Protein AF-0000000076604099 (afdb_homodimer)

Organism: NCBI:txid33932

Radius of gyration: 20.56 Å; Cα contacts (8 Å, |Δi|>4): 362; chains: 2; bounding box: 49×52×44 Å

Nearest PDB structures (foldseek):
  2rld-assembly1_D  TM=3.342E-01  e=5.226E+00  Bacteroides thetaiotaomicron VPI-5482
  2rld-assembly1_E  TM=2.958E-01  e=5.815E+00  Bacteroides thetaiotaomicron VPI-5482
  2rld-assembly1_B  TM=3.269E-01  e=7.199E+00  Bacteroides thetaiotaomicron VPI-5482
  2rld-assembly1_D  TM=3.341E-01  e=3.233E+00  Bacteroides thetaiotaomicron VPI-5482
  2rld-assembly1_E  TM=2.959E-01  e=3.597E+00  Bacteroides thetaiotaomicron VPI-5482

Foldseek 3Di:
DAPQVVVLVVLVVVLVVVCVVPDDPVCVVLLVLQLVLLLVLLVVVQVVCVVVVNWAFPDAPPVVPDRGHCSCSNGVLSSLLSVLLVPQDPPDDPVSNVVSLQVSLVVVLVVVVVCCVPHRRIPDDPVNSVVSSVSSSVSSVVSNVRSVVVVPPPPPPPPPPVD/DAPQVVVLVVLVVVLVVVCVVPDDPVCVVLLVLQLVLLLVLLVVVQVVCVVVVNKAFPDAPPVVPDRGHCSCSNGVLSSLLSVLLVPQDPPDDPVVNVVSLQVSLVVVLVVVVVCCVPHSRIPDDPVNSVVSSVSSSVSSVVSNVRSVVVVPPPPPPPPPPVD

Sequence (326 aa):
MNFDYLVLIMLWIILPIILWKVIPRHRLREALAALLFFQMLTWVFSIGLTYAGLLEAPVRFFKEATKINFTMEYLVFPTAAVLFQLSFPHKARYFRRLVHYLLWVGIILSFMALIGTFTNIMDIKWDNLVRSFFNFLIELWICRRYVLWVMNQPPKGYDTYEYMNFDYLVLIMLWIILPIILWKVIPRHRLREALAALLFFQMLTWVFSIGLTYAGLLEAPVRFFKEATKINFTMEYLVFPTAAVLFQLSFPHKARYFRRLVHYLLWVGIILSFMALIGTFTNIMDIKWDNLVRSFFNFLIELWICRRYVLWVMNQPPKGYDTYEY

InterPro domains:
  IPR048147 CBO0543-like [NF041644] (26-137)

pLDDT: mean 91.72, std 14.19, range [26.47, 98.56]

Secondary structure (DSSP, 8-state):
--HHHHHHHHHHHHHHHHHHHHS-GGGHHHHHHHHHHHHHHHHHHHHHHHHTTS-B-SS-SSTTTBSS-HHIIIIIHHHHHHHHHHT--TTS-HHHHHHHHHHHHHHHHHHHHHHHHH-SS-B--HHHHHHHHHHHHHHHHHHHHHHHHHHT-----------/--HHHHHHHHHHHHHHHHHHHHS-GGGHHHHHHHHHHHHHHHHHHHHHHHHTTS-B-SS-SSTTTBSS-HHIIIIIHHHHHHHHHHT--TTS-HHHHHHHHHHHHHHHHHHHHHHHHH-SS-B--HHHHHHHHHHHHHHHHHHHHHHHHHHT-----------

Structure (mmCIF, N/CA/C/O backbone):
data_AF-0000000076604099-model_v1
#
loop_
_entity.id
_entity.type
_entity.pdbx_description
1 polymer 'Uncharacterized protein'
#
loop_
_atom_site.group_PDB
_atom_site.id
_atom_site.type_symbol
_atom_site.label_atom_id
_atom_site.label_alt_id
_atom_site.label_comp_id
_atom_site.label_asym_id
_atom_site.label_entity_id
_atom_site.label_seq_id
_atom_site.pdbx_PDB_ins_code
_atom_site.Cartn_x
_atom_site.Cartn_y
_atom_site.Cartn_z
_atom_site.occupancy
_atom_site.B_iso_or_equiv
_atom_site.auth_seq_id
_atom_site.auth_comp_id
_atom_site.auth_asym_id
_atom_site.auth_atom_id
_atom_site.pdbx_PDB_model_num
ATOM 1 N N . MET A 1 1 ? -15.062 -10.484 -24.469 1 57.62 1 MET A N 1
ATOM 2 C CA . MET A 1 1 ? -14.398 -10.297 -23.188 1 57.62 1 MET A CA 1
ATOM 3 C C . MET A 1 1 ? -15.211 -10.914 -22.047 1 57.62 1 MET A C 1
ATOM 5 O O . MET A 1 1 ? -16.438 -10.906 -22.094 1 57.62 1 MET A O 1
ATOM 9 N N . ASN A 1 2 ? -14.586 -11.984 -21.172 1 87.62 2 ASN A N 1
ATOM 10 C CA . ASN A 1 2 ? -15.219 -12.68 -20.062 1 87.62 2 ASN A CA 1
ATOM 11 C C . ASN A 1 2 ? -15.852 -11.703 -19.078 1 87.62 2 ASN A C 1
ATOM 13 O O . ASN A 1 2 ? -15.352 -10.594 -18.891 1 87.62 2 ASN A O 1
ATOM 17 N N . PHE A 1 3 ? -17.203 -11.711 -18.938 1 96.62 3 PHE A N 1
ATOM 18 C CA . PHE A 1 3 ? -18 -10.914 -18 1 96.62 3 PHE A CA 1
ATOM 19 C C . PHE A 1 3 ? -17.172 -10.516 -16.781 1 96.62 3 PHE A C 1
ATOM 21 O O . PHE A 1 3 ? -17.281 -9.391 -16.297 1 96.62 3 PHE A O 1
ATOM 28 N N . ASP A 1 4 ? -16.328 -11.273 -16.391 1 97.62 4 ASP A N 1
ATOM 29 C CA . ASP A 1 4 ? -15.5 -11.016 -15.227 1 97.62 4 ASP A CA 1
ATOM 30 C C . ASP A 1 4 ? -14.539 -9.852 -15.484 1 97.62 4 ASP A C 1
ATOM 32 O O . ASP A 1 4 ? -14.398 -8.961 -14.648 1 97.62 4 ASP A O 1
ATOM 36 N N . TYR A 1 5 ? -13.961 -9.789 -16.609 1 97.38 5 TYR A N 1
ATOM 37 C CA . TYR A 1 5 ? -13.016 -8.734 -16.938 1 97.38 5 TYR A CA 1
ATOM 38 C C . TYR A 1 5 ? -13.742 -7.418 -17.203 1 97.38 5 TYR A C 1
ATOM 40 O O . TYR A 1 5 ? -13.211 -6.34 -16.906 1 97.38 5 TYR A O 1
ATOM 48 N N . LEU A 1 6 ? -14.883 -7.586 -17.766 1 97.69 6 LEU A N 1
ATOM 49 C CA . LEU A 1 6 ? -15.688 -6.383 -17.938 1 97.69 6 LEU A CA 1
ATOM 50 C C . LEU A 1 6 ? -16 -5.738 -16.594 1 97.69 6 LEU A C 1
ATOM 52 O O . LEU A 1 6 ? -15.898 -4.52 -16.438 1 97.69 6 LEU A O 1
ATOM 56 N N . VAL A 1 7 ? -16.359 -6.539 -15.602 1 98 7 VAL A N 1
ATOM 57 C CA . VAL A 1 7 ? -16.641 -6.043 -14.258 1 98 7 VAL A CA 1
ATOM 58 C C . VAL A 1 7 ? -15.398 -5.379 -13.672 1 98 7 VAL A C 1
ATOM 60 O O . VAL A 1 7 ? -15.477 -4.285 -13.117 1 98 7 VAL A O 1
ATOM 63 N N . LEU A 1 8 ? -14.281 -5.977 -13.859 1 98.31 8 LEU A N 1
ATOM 64 C CA . LEU A 1 8 ? -13.031 -5.422 -13.352 1 98.31 8 LEU A CA 1
ATOM 65 C C . LEU A 1 8 ? -12.734 -4.074 -14 1 98.31 8 LEU A C 1
ATOM 67 O O . LEU A 1 8 ? -12.383 -3.113 -13.312 1 98.31 8 LEU A O 1
ATOM 71 N N . ILE A 1 9 ? -12.891 -4.004 -15.297 1 98.19 9 ILE A N 1
ATOM 72 C CA . ILE A 1 9 ? -12.641 -2.766 -16.031 1 98.19 9 ILE A CA 1
ATOM 73 C C . ILE A 1 9 ? -13.617 -1.687 -15.57 1 98.19 9 ILE A C 1
ATOM 75 O O . ILE A 1 9 ? -13.227 -0.537 -15.352 1 98.19 9 ILE A O 1
ATOM 79 N N . MET A 1 10 ? -14.836 -2.018 -15.359 1 98.19 10 MET A N 1
ATOM 80 C CA . MET A 1 10 ? -15.844 -1.059 -14.914 1 98.19 10 MET A CA 1
ATOM 81 C C . MET A 1 10 ? -15.5 -0.525 -13.523 1 98.19 10 MET A C 1
ATOM 83 O O . MET A 1 10 ? -15.703 0.657 -13.242 1 98.19 10 MET A O 1
ATOM 87 N N . LEU A 1 11 ? -15.039 -1.406 -12.633 1 98.5 11 LEU A N 1
ATOM 88 C CA . LEU A 1 11 ? -14.648 -0.96 -11.297 1 98.5 11 LEU A CA 1
ATOM 89 C C . LEU A 1 11 ? -13.531 0.075 -11.383 1 98.5 11 LEU A C 1
ATOM 91 O O . LEU A 1 11 ? -13.531 1.058 -10.633 1 98.5 11 LEU A O 1
ATOM 95 N N . TRP A 1 12 ? -12.617 -0.054 -12.359 1 98.31 12 TRP A N 1
ATOM 96 C CA . TRP A 1 12 ? -11.484 0.852 -12.516 1 98.31 12 TRP A CA 1
ATOM 97 C C . TRP A 1 12 ? -11.922 2.166 -13.156 1 98.31 12 TRP A C 1
ATOM 99 O O . TRP A 1 12 ? -11.188 3.16 -13.109 1 98.31 12 TRP A O 1
ATOM 109 N N . ILE A 1 13 ? -13.055 2.207 -13.688 1 98.25 13 ILE A N 1
ATOM 110 C CA . ILE A 1 13 ? -13.594 3.436 -14.273 1 98.25 13 ILE A CA 1
ATOM 111 C C . ILE A 1 13 ? -14.523 4.117 -13.266 1 98.25 13 ILE A C 1
ATOM 113 O O . ILE A 1 13 ? -14.344 5.293 -12.953 1 98.25 13 ILE A O 1
ATOM 117 N N . ILE A 1 14 ? -15.422 3.424 -12.648 1 98.38 14 ILE A N 1
ATOM 118 C CA . ILE A 1 14 ? -16.516 3.963 -11.844 1 98.38 14 ILE A CA 1
ATOM 119 C C . ILE A 1 14 ? -15.961 4.453 -10.508 1 98.38 14 ILE A C 1
ATOM 121 O O . ILE A 1 14 ? -16.312 5.547 -10.047 1 98.38 14 ILE A O 1
ATOM 125 N N . LEU A 1 15 ? -15.125 3.646 -9.859 1 98.5 15 LEU A N 1
ATOM 126 C CA . LEU A 1 15 ? -14.727 3.959 -8.492 1 98.5 15 LEU A CA 1
ATOM 127 C C . LEU A 1 15 ? -13.875 5.227 -8.445 1 98.5 15 LEU A C 1
ATOM 129 O O . LEU A 1 15 ? -14.086 6.086 -7.586 1 98.5 15 LEU A O 1
ATOM 133 N N . PRO A 1 16 ? -12.953 5.395 -9.398 1 98.06 16 PRO A N 1
ATOM 134 C CA . PRO A 1 16 ? -12.242 6.68 -9.406 1 98.06 16 PRO A CA 1
ATOM 135 C C . PRO A 1 16 ? -13.172 7.863 -9.648 1 98.06 16 PRO A C 1
ATOM 137 O O . PRO A 1 16 ? -12.977 8.938 -9.07 1 98.06 16 PRO A O 1
ATOM 140 N N . ILE A 1 17 ? -14.141 7.715 -10.453 1 98 17 ILE A N 1
ATOM 141 C CA . ILE A 1 17 ? -15.109 8.773 -10.719 1 98 17 ILE A CA 1
ATOM 142 C C . ILE A 1 17 ? -15.898 9.078 -9.445 1 98 17 ILE A C 1
ATOM 144 O O . ILE A 1 17 ? -16.094 10.242 -9.102 1 98 17 ILE A O 1
ATOM 148 N N . ILE A 1 18 ? -16.281 8.055 -8.75 1 97.88 18 ILE A N 1
ATOM 149 C CA . ILE A 1 18 ? -17 8.234 -7.492 1 97.88 18 ILE A CA 1
ATOM 150 C C . ILE A 1 18 ? -16.125 8.992 -6.5 1 97.88 18 ILE A C 1
ATOM 152 O O . ILE A 1 18 ? -16.578 9.953 -5.871 1 97.88 18 ILE A O 1
ATOM 156 N N . LEU A 1 19 ? -14.922 8.602 -6.328 1 97.94 19 LEU A N 1
ATOM 157 C CA . LEU A 1 19 ? -14.008 9.266 -5.398 1 97.94 19 LEU A CA 1
ATOM 158 C C . LEU A 1 19 ? -13.828 10.727 -5.77 1 97.94 19 LEU A C 1
ATOM 160 O O . LEU A 1 19 ? -13.852 11.602 -4.898 1 97.94 19 LEU A O 1
ATOM 164 N N . TRP A 1 20 ? -13.719 10.93 -7.047 1 96.88 20 TRP A N 1
ATOM 165 C CA . TRP A 1 20 ? -13.531 12.297 -7.531 1 96.88 20 TRP A CA 1
ATOM 166 C C . TRP A 1 20 ? -14.742 13.156 -7.199 1 96.88 20 TRP A C 1
ATOM 168 O O . TRP A 1 20 ? -14.602 14.32 -6.812 1 96.88 20 TRP A O 1
ATOM 178 N N . LYS A 1 21 ? -15.852 12.688 -7.23 1 97.38 21 LYS A N 1
ATOM 179 C CA . LYS A 1 21 ? -17.094 13.43 -7.008 1 97.38 21 LYS A CA 1
ATOM 180 C C . LYS A 1 21 ? -17.375 13.594 -5.516 1 97.38 21 LYS A C 1
ATOM 182 O O . LYS A 1 21 ? -17.891 14.633 -5.09 1 97.38 21 LYS A O 1
ATOM 187 N N . VAL A 1 22 ? -17.031 12.633 -4.77 1 97.12 22 VAL A N 1
ATOM 188 C CA . VAL A 1 22 ? -17.469 12.586 -3.379 1 97.12 22 VAL A CA 1
ATOM 189 C C . VAL A 1 22 ? -16.438 13.289 -2.492 1 97.12 22 VAL A C 1
ATOM 191 O O . VAL A 1 22 ? -16.797 13.859 -1.456 1 97.12 22 VAL A O 1
ATOM 194 N N . ILE A 1 23 ? -15.195 13.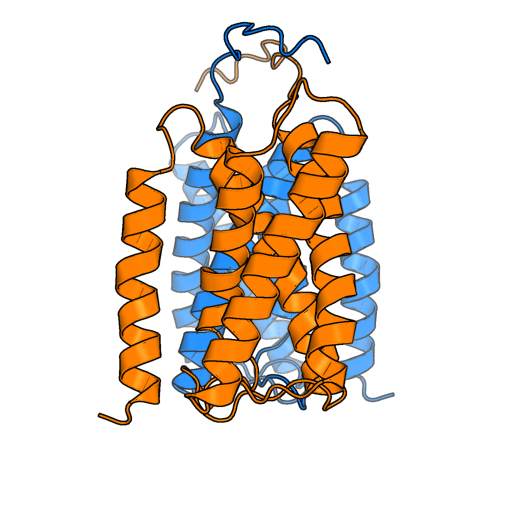25 -2.803 1 97.12 23 ILE A N 1
ATOM 195 C CA . ILE A 1 23 ? -14.148 13.812 -1.958 1 97.12 23 ILE A CA 1
ATOM 196 C C . ILE A 1 23 ? -14.109 15.328 -2.125 1 97.12 23 ILE A C 1
ATOM 198 O O . ILE A 1 23 ? -13.727 15.836 -3.182 1 97.12 23 ILE A O 1
ATOM 202 N N . PRO A 1 24 ? -14.477 16.031 -1.112 1 95.38 24 PRO A N 1
ATOM 203 C CA . PRO A 1 24 ? -14.266 17.469 -1.185 1 95.38 24 PRO A CA 1
ATOM 204 C C . PRO A 1 24 ? -12.781 17.844 -1.221 1 95.38 24 PRO A C 1
ATOM 206 O O . PRO A 1 24 ? -11.961 17.188 -0.574 1 95.38 24 PRO A O 1
ATOM 209 N N . ARG A 1 25 ? -12.469 18.906 -1.853 1 92.31 25 ARG A N 1
ATOM 210 C CA . ARG A 1 25 ? -11.078 19.297 -2.041 1 92.31 25 ARG A CA 1
ATOM 211 C C . ARG A 1 25 ? -10.391 19.547 -0.702 1 92.31 25 ARG A C 1
ATOM 213 O O . ARG A 1 25 ? -9.219 19.219 -0.528 1 92.31 25 ARG A O 1
ATOM 220 N N . HIS A 1 26 ? -11.109 20.094 0.239 1 91.5 26 HIS A N 1
ATOM 221 C CA . HIS A 1 26 ? -10.523 20.469 1.521 1 91.5 26 HIS A CA 1
ATOM 222 C C . HIS A 1 26 ? -10.281 19.234 2.395 1 91.5 26 HIS A C 1
ATOM 224 O O . HIS A 1 26 ? -9.594 19.328 3.414 1 91.5 26 HIS A O 1
ATOM 230 N N . ARG A 1 27 ? -10.836 18 1.97 1 94.19 27 ARG A N 1
ATOM 231 C CA . ARG A 1 27 ? -10.664 16.781 2.754 1 94.19 27 ARG A CA 1
ATOM 232 C C . ARG A 1 27 ? -9.844 15.75 1.988 1 94.19 27 ARG A C 1
ATOM 234 O O . ARG A 1 27 ? -9.859 14.57 2.328 1 94.19 27 ARG A O 1
ATOM 241 N N . LEU A 1 28 ? -9.172 16.188 0.973 1 95.19 28 LEU A N 1
ATOM 242 C CA . LEU A 1 28 ? -8.383 15.312 0.119 1 95.19 28 LEU A CA 1
ATOM 243 C C . LEU A 1 28 ? -7.266 14.641 0.914 1 95.19 28 LEU A C 1
ATOM 245 O O . LEU A 1 28 ? -6.977 13.461 0.709 1 95.19 28 LEU A O 1
ATOM 249 N N . ARG A 1 29 ? -6.645 15.336 1.846 1 93.44 29 ARG A N 1
ATOM 250 C CA . ARG A 1 29 ? -5.562 14.773 2.648 1 93.44 29 ARG A CA 1
ATOM 251 C C . ARG A 1 29 ? -6.074 13.664 3.555 1 93.44 29 ARG A C 1
ATOM 253 O O . ARG A 1 29 ? -5.418 12.625 3.707 1 93.44 29 ARG A O 1
ATOM 260 N N . GLU A 1 30 ? -7.215 13.93 4.078 1 94.19 30 GLU A N 1
ATOM 261 C CA . GLU A 1 30 ? -7.863 12.93 4.914 1 94.19 30 GLU A CA 1
ATOM 262 C C . GLU A 1 30 ? -8.211 11.68 4.113 1 94.19 30 GLU A C 1
ATOM 264 O O . GLU A 1 30 ? -7.941 10.555 4.555 1 94.19 30 GLU A O 1
ATOM 269 N N . ALA A 1 31 ? -8.727 11.875 2.984 1 97.25 31 ALA A N 1
ATOM 270 C CA . ALA A 1 31 ? -9.133 10.781 2.113 1 97.25 31 ALA A CA 1
ATOM 271 C C . ALA A 1 31 ? -7.922 9.961 1.669 1 97.25 31 ALA A C 1
ATOM 273 O O . ALA A 1 31 ? -7.957 8.727 1.695 1 97.25 31 ALA A O 1
ATOM 274 N N . LEU A 1 32 ? -6.867 10.617 1.299 1 96.88 32 LEU A N 1
ATOM 275 C CA . LEU A 1 32 ? -5.68 9.914 0.831 1 96.88 32 LEU A CA 1
ATOM 276 C C . LEU A 1 32 ? -5 9.172 1.977 1 96.88 32 LEU A C 1
ATOM 278 O O . LEU A 1 32 ? -4.457 8.086 1.778 1 96.88 32 LEU A O 1
ATOM 282 N N . ALA A 1 33 ? -5 9.789 3.119 1 96 33 ALA A N 1
ATOM 283 C CA . ALA A 1 33 ? -4.453 9.094 4.281 1 96 33 ALA A CA 1
ATOM 284 C C . ALA A 1 33 ? -5.203 7.797 4.551 1 96 33 ALA A C 1
ATOM 286 O O . ALA A 1 33 ? -4.59 6.762 4.816 1 96 33 ALA A O 1
ATOM 287 N N . ALA A 1 34 ? -6.492 7.852 4.434 1 98.06 34 ALA A N 1
ATOM 288 C CA . ALA A 1 34 ? -7.316 6.664 4.645 1 98.06 34 ALA A CA 1
ATOM 289 C C . ALA A 1 34 ? -7.062 5.625 3.557 1 98.06 34 ALA A C 1
ATOM 291 O O . ALA A 1 34 ? -6.922 4.434 3.848 1 98.06 34 ALA A O 1
ATOM 292 N N . LEU A 1 35 ? -7.008 6.082 2.355 1 98.44 35 LEU A N 1
ATOM 293 C CA . LEU A 1 35 ? -6.824 5.199 1.208 1 98.44 35 LEU A CA 1
ATOM 294 C C . LEU A 1 35 ? -5.5 4.449 1.307 1 98.44 35 LEU A C 1
ATOM 296 O O . LEU A 1 35 ? -5.469 3.221 1.189 1 98.44 35 LEU A O 1
ATOM 300 N N . LEU A 1 36 ? -4.496 5.188 1.56 1 98.25 36 LEU A N 1
ATOM 301 C CA . LEU A 1 36 ? -3.156 4.613 1.576 1 98.25 36 LEU A CA 1
ATOM 302 C C . LEU A 1 36 ? -2.982 3.672 2.762 1 98.25 36 LEU A C 1
ATOM 304 O O . LEU A 1 36 ? -2.42 2.584 2.619 1 98.25 36 LEU A O 1
ATOM 308 N N . PHE A 1 37 ? -3.453 4.062 3.865 1 98.31 37 PHE A N 1
ATOM 309 C CA . PHE A 1 37 ? -3.295 3.238 5.055 1 98.31 37 PHE A CA 1
ATOM 310 C C . PHE A 1 37 ? -4.102 1.949 4.93 1 98.31 37 PHE A C 1
ATOM 312 O O . PHE A 1 37 ? -3.619 0.873 5.293 1 98.31 37 PHE A O 1
ATOM 319 N N . PHE A 1 38 ? -5.266 2.131 4.441 1 98.44 38 PHE A N 1
ATOM 320 C CA . PHE A 1 38 ? -6.109 0.952 4.293 1 98.44 38 PHE A CA 1
ATOM 321 C C . PHE A 1 38 ? -5.52 -0.009 3.268 1 98.44 38 PHE A C 1
ATOM 323 O O . PHE A 1 38 ? -5.582 -1.228 3.443 1 98.44 38 PHE A O 1
ATOM 330 N N . GLN A 1 39 ? -5.031 0.591 2.258 1 97.06 39 GLN A N 1
ATOM 331 C CA . GLN A 1 39 ? -4.367 -0.226 1.249 1 97.06 39 GLN A CA 1
ATOM 332 C C . GLN A 1 39 ? -3.227 -1.035 1.861 1 97.06 39 GLN A C 1
ATOM 334 O O . GLN A 1 39 ? -3.066 -2.219 1.559 1 97.06 39 GLN A O 1
ATOM 339 N N . MET A 1 40 ? -2.455 -0.413 2.652 1 96.5 40 MET A N 1
ATOM 340 C CA . MET A 1 40 ? -1.366 -1.097 3.346 1 96.5 40 MET A CA 1
ATOM 341 C C . MET A 1 40 ? -1.9 -2.244 4.199 1 96.5 40 MET A C 1
ATOM 343 O O . MET A 1 40 ? -1.337 -3.34 4.195 1 96.5 40 MET A O 1
ATOM 347 N N . LEU A 1 41 ? -2.973 -2.045 4.824 1 96.56 41 LEU A N 1
ATOM 348 C CA . LEU A 1 41 ? -3.562 -3.064 5.684 1 96.56 41 LEU A CA 1
ATOM 349 C C . LEU A 1 41 ? -4.117 -4.219 4.855 1 96.56 41 LEU A C 1
ATOM 351 O O . LEU A 1 41 ? -3.9 -5.387 5.184 1 96.56 41 LEU A O 1
ATOM 355 N N . THR A 1 42 ? -4.793 -3.836 3.807 1 93.88 42 THR A N 1
ATOM 356 C CA . THR A 1 42 ? -5.473 -4.875 3.039 1 93.88 42 THR A CA 1
ATOM 357 C C . THR A 1 42 ? -4.461 -5.805 2.373 1 93.88 42 THR A C 1
ATOM 359 O O . THR A 1 42 ? -4.707 -7.004 2.242 1 93.88 42 THR A O 1
ATOM 362 N N . TRP A 1 43 ? -3.312 -5.312 2 1 92.5 43 TRP A N 1
ATOM 363 C CA . TRP A 1 43 ? -2.285 -6.156 1.401 1 92.5 43 TRP A CA 1
ATOM 364 C C . TRP A 1 43 ? -1.815 -7.223 2.385 1 92.5 43 TRP A C 1
ATOM 366 O O . TRP A 1 43 ? -1.673 -8.391 2.02 1 92.5 43 TRP A O 1
ATOM 376 N N . VAL A 1 44 ? -1.617 -6.848 3.555 1 93.69 44 VAL A N 1
ATOM 377 C CA . VAL A 1 44 ? -1.128 -7.773 4.574 1 93.69 44 VAL A CA 1
ATOM 378 C C . VAL A 1 44 ? -2.152 -8.883 4.797 1 93.69 44 VAL A C 1
ATOM 380 O O . VAL A 1 44 ? -1.81 -10.07 4.766 1 93.69 44 VAL A O 1
ATOM 383 N N . PHE A 1 45 ? -3.348 -8.531 4.914 1 92.44 45 PHE A N 1
ATOM 384 C CA . PHE A 1 45 ? -4.391 -9.516 5.191 1 92.44 45 PHE A CA 1
ATOM 385 C C . PHE A 1 45 ? -4.637 -10.398 3.975 1 92.44 45 PHE A C 1
ATOM 387 O O . PHE A 1 45 ? -4.758 -11.625 4.102 1 92.44 45 PHE A O 1
ATOM 394 N N . SER A 1 46 ? -4.668 -9.781 2.861 1 93.06 46 SER A N 1
ATOM 395 C CA . SER A 1 46 ? -4.965 -10.547 1.652 1 93.06 46 SER A CA 1
ATOM 396 C C . SER A 1 46 ? -3.84 -11.523 1.327 1 93.06 46 SER A C 1
ATOM 398 O O . SER A 1 46 ? -4.098 -12.664 0.937 1 93.06 46 SER A O 1
ATOM 400 N N . ILE A 1 47 ? -2.627 -11.109 1.481 1 95.12 47 ILE A N 1
ATOM 401 C CA . ILE A 1 47 ? -1.481 -11.977 1.239 1 95.12 47 ILE A CA 1
ATOM 402 C C . ILE A 1 47 ? -1.486 -13.125 2.244 1 95.12 47 ILE A C 1
ATOM 404 O O . ILE A 1 47 ? -1.304 -14.289 1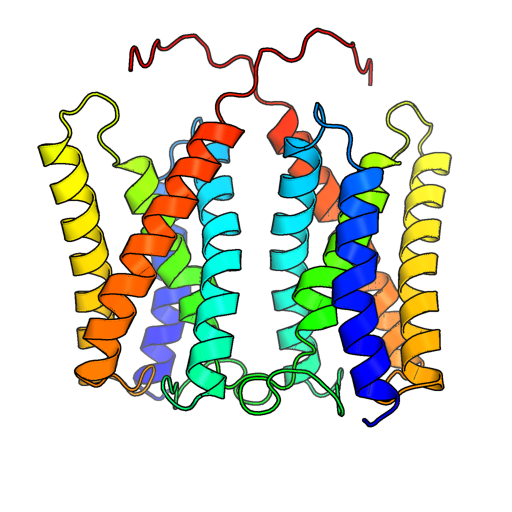.869 1 95.12 47 ILE A O 1
ATOM 408 N N . GLY A 1 48 ? -1.722 -12.844 3.484 1 94.56 48 GLY A N 1
ATOM 409 C CA . GLY A 1 48 ? -1.781 -13.883 4.5 1 94.56 48 GLY A CA 1
ATOM 410 C C . GLY A 1 48 ? -2.881 -14.898 4.25 1 94.56 48 GLY A C 1
ATOM 411 O O . GLY A 1 48 ? -2.641 -16.109 4.309 1 94.56 48 GLY A O 1
ATOM 412 N N . LEU A 1 49 ? -4.039 -14.414 3.92 1 93.25 49 LEU A N 1
ATOM 413 C CA . LEU A 1 49 ? -5.191 -15.281 3.705 1 93.25 49 LEU A CA 1
ATOM 414 C C . LEU A 1 49 ? -5.016 -16.109 2.438 1 93.25 49 LEU A C 1
ATOM 416 O O . LEU A 1 49 ? -5.398 -17.281 2.398 1 93.25 49 LEU A O 1
ATOM 420 N N . THR A 1 50 ? -4.492 -15.492 1.424 1 94.38 50 THR A N 1
ATOM 421 C CA . THR A 1 50 ? -4.242 -16.219 0.183 1 94.38 50 THR A CA 1
ATOM 422 C C . THR A 1 50 ? -3.158 -17.266 0.383 1 94.38 50 THR A C 1
ATOM 424 O O . THR A 1 50 ? -3.275 -18.391 -0.12 1 94.38 50 THR A O 1
ATOM 427 N N . TYR A 1 51 ? -2.15 -16.906 1.11 1 95.88 51 TYR A N 1
ATOM 428 C CA . TYR A 1 51 ? -1.072 -17.844 1.423 1 95.88 51 TYR A CA 1
ATOM 429 C C . TYR A 1 51 ? -1.602 -19.062 2.166 1 95.88 51 TYR A C 1
ATOM 431 O O . TYR A 1 51 ? -1.183 -20.188 1.898 1 95.88 51 TYR A O 1
ATOM 439 N N . ALA A 1 52 ? -2.523 -18.891 3.029 1 94.31 52 ALA A N 1
ATOM 440 C CA . ALA A 1 52 ? -3.1 -19.953 3.84 1 94.31 52 ALA A CA 1
ATOM 441 C C . ALA A 1 52 ? -4.156 -20.734 3.059 1 94.31 52 ALA A C 1
ATOM 443 O O . ALA A 1 52 ? -4.742 -21.688 3.572 1 94.31 52 ALA A O 1
ATOM 444 N N . GLY A 1 53 ? -4.469 -20.281 1.856 1 92.62 53 GLY A N 1
ATOM 445 C CA . GLY A 1 53 ? -5.445 -20.953 1.014 1 92.62 53 GLY A CA 1
ATOM 446 C C . GLY A 1 53 ? -6.879 -20.594 1.369 1 92.62 53 GLY A C 1
ATOM 447 O O . GLY A 1 53 ? -7.809 -21.312 0.999 1 92.62 53 GLY A O 1
ATOM 448 N N . LEU A 1 54 ? -7.062 -19.5 2.082 1 91.62 54 LEU A N 1
ATOM 449 C CA . LEU A 1 54 ? -8.375 -19.125 2.586 1 91.62 54 LEU A CA 1
ATOM 450 C C . LEU A 1 54 ? -9.047 -18.109 1.66 1 91.62 54 LEU A C 1
ATOM 452 O O . LEU A 1 54 ? -10.242 -17.844 1.794 1 91.62 54 LEU A O 1
ATOM 456 N N . LEU A 1 55 ? -8.266 -17.531 0.78 1 90.62 55 LEU A N 1
ATOM 457 C CA . LEU A 1 55 ? -8.766 -16.562 -0.184 1 90.62 55 LEU A CA 1
ATOM 458 C C . LEU A 1 55 ? -8.234 -16.859 -1.582 1 90.62 55 LEU A C 1
ATOM 460 O O . LEU A 1 55 ? -7.031 -17.078 -1.759 1 90.62 55 LEU A O 1
ATOM 464 N N . GLU A 1 56 ? -9.141 -16.938 -2.523 1 92.75 56 GLU A N 1
ATOM 465 C CA . GLU A 1 56 ? -8.758 -17.219 -3.902 1 92.75 56 GLU A CA 1
ATOM 466 C C . GLU A 1 56 ? -9.414 -16.25 -4.871 1 92.75 56 GLU A C 1
ATOM 468 O O . GLU A 1 56 ? -10.578 -15.875 -4.695 1 92.75 56 GLU A O 1
ATOM 473 N N . ALA A 1 57 ? -8.68 -15.867 -5.848 1 95.75 57 ALA A N 1
ATOM 474 C CA . ALA A 1 57 ? -9.156 -15.008 -6.926 1 95.75 57 ALA A CA 1
ATOM 475 C C . ALA A 1 57 ? -8.859 -15.625 -8.289 1 95.75 57 ALA A C 1
ATOM 477 O O . ALA A 1 57 ? -7.867 -15.273 -8.93 1 95.75 57 ALA A O 1
ATOM 478 N N . PRO A 1 58 ? -9.781 -16.438 -8.812 1 95.62 58 PRO A N 1
ATOM 479 C CA . PRO A 1 58 ? -9.523 -17.156 -10.062 1 95.62 58 PR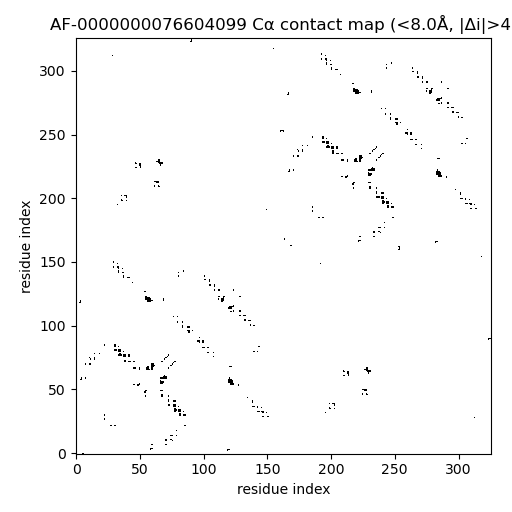O A CA 1
ATOM 480 C C . PRO A 1 58 ? -9.328 -16.219 -11.25 1 95.62 58 PRO A C 1
ATOM 482 O O . PRO A 1 58 ? -8.477 -16.469 -12.109 1 95.62 58 PRO A O 1
ATOM 485 N N . VAL A 1 59 ? -10.188 -15.273 -11.375 1 97.06 59 VAL A N 1
ATOM 486 C CA . VAL A 1 59 ? -10.031 -14.273 -12.438 1 97.06 59 VAL A CA 1
ATOM 487 C C . VAL A 1 59 ? -9.547 -12.961 -11.836 1 97.06 59 VAL A C 1
ATOM 489 O O . VAL A 1 59 ? -10.148 -12.438 -10.898 1 97.06 59 VAL A O 1
ATOM 492 N N . ARG A 1 60 ? -8.461 -12.438 -12.344 1 96.75 60 ARG A N 1
ATOM 493 C CA . ARG A 1 60 ? -7.84 -11.227 -11.812 1 96.75 60 ARG A CA 1
ATOM 494 C C . ARG A 1 60 ? -6.895 -10.609 -12.836 1 96.75 60 ARG A C 1
ATOM 496 O O . ARG A 1 60 ? -6.461 -11.273 -13.773 1 96.75 60 ARG A O 1
ATOM 503 N N . PHE A 1 61 ? -6.688 -9.367 -12.625 1 97.19 61 PHE A N 1
ATOM 504 C CA . PHE A 1 61 ? -5.602 -8.742 -13.367 1 97.19 61 PHE A CA 1
ATOM 505 C C . PHE A 1 61 ? -4.25 -9.195 -12.836 1 97.19 61 PHE A C 1
ATOM 507 O O . PHE A 1 61 ? -4.117 -9.516 -11.648 1 97.19 61 PHE A O 1
ATOM 514 N N . PHE A 1 62 ? -3.191 -9.367 -13.734 1 97.19 62 PHE A N 1
ATOM 515 C CA . PHE A 1 62 ? -1.81 -9.672 -13.383 1 97.19 62 PHE A CA 1
ATOM 516 C C . PHE A 1 62 ? -1.698 -11.062 -12.773 1 97.19 62 PHE A C 1
ATOM 518 O O . PHE A 1 62 ? -1.072 -11.242 -11.727 1 97.19 62 PHE A O 1
ATOM 525 N N . LYS A 1 63 ? -2.322 -11.961 -13.391 1 95.12 63 LYS A N 1
ATOM 526 C CA . LYS A 1 63 ? -2.426 -13.328 -12.898 1 95.12 63 LYS A CA 1
ATOM 527 C C . LYS A 1 63 ? -1.047 -13.969 -12.75 1 95.12 63 LYS A C 1
ATOM 529 O O . LYS A 1 63 ? -0.839 -14.812 -11.883 1 95.12 63 LYS A O 1
ATOM 534 N N . GLU A 1 64 ? -0.09 -13.516 -13.539 1 94.88 64 GLU A N 1
ATOM 535 C CA . GLU A 1 64 ? 1.245 -14.109 -13.508 1 94.88 64 GLU A CA 1
ATOM 536 C C . GLU A 1 64 ? 2.059 -13.57 -12.336 1 94.88 64 GLU A C 1
ATOM 538 O O . GLU A 1 64 ? 3.064 -14.164 -11.945 1 94.88 64 GLU A O 1
ATOM 543 N N . ALA A 1 65 ? 1.595 -12.508 -11.781 1 96.38 65 ALA A N 1
ATOM 544 C CA . ALA A 1 65 ? 2.395 -11.836 -10.766 1 96.38 65 ALA A CA 1
ATOM 545 C C . ALA A 1 65 ? 1.875 -12.141 -9.367 1 96.38 65 ALA A C 1
ATOM 547 O O . ALA A 1 65 ? 2.645 -12.164 -8.398 1 96.38 65 ALA A O 1
ATOM 548 N N . THR A 1 66 ? 0.589 -12.32 -9.305 1 96.19 66 THR A N 1
ATOM 549 C CA . THR A 1 66 ? 0.034 -12.5 -7.973 1 96.19 66 THR A CA 1
ATOM 550 C C . THR A 1 66 ? -1.258 -13.305 -8.023 1 96.19 66 THR A C 1
ATOM 552 O O . THR A 1 66 ? -1.974 -13.281 -9.031 1 96.19 66 THR A O 1
ATOM 555 N N . LYS A 1 67 ? -1.526 -13.992 -6.949 1 96.38 67 LYS A N 1
ATOM 556 C CA . LYS A 1 67 ? -2.795 -14.695 -6.785 1 96.38 67 LYS A CA 1
ATOM 557 C C . LYS A 1 67 ? -3.812 -13.828 -6.047 1 96.38 67 LYS A C 1
ATOM 559 O O . LYS A 1 67 ? -4.98 -14.203 -5.922 1 96.38 67 LYS A O 1
ATOM 564 N N . ILE A 1 68 ? -3.35 -12.648 -5.582 1 95.25 68 ILE A N 1
ATOM 565 C CA . ILE A 1 68 ? -4.191 -11.68 -4.891 1 95.25 68 ILE A CA 1
ATOM 566 C C . ILE A 1 68 ? -4.914 -10.805 -5.914 1 95.25 68 ILE A C 1
ATOM 568 O O . ILE A 1 68 ? -4.336 -10.43 -6.938 1 95.25 68 ILE A O 1
ATOM 572 N N . ASN A 1 69 ? -6.148 -10.523 -5.664 1 95.94 69 ASN A N 1
ATOM 573 C CA . ASN A 1 69 ? -6.895 -9.648 -6.562 1 95.94 69 ASN A CA 1
ATOM 574 C C . ASN A 1 69 ? -6.445 -8.195 -6.43 1 95.94 69 ASN A C 1
ATOM 576 O O . ASN A 1 69 ? -6.84 -7.508 -5.484 1 95.94 69 ASN A O 1
ATOM 580 N N . PHE A 1 70 ? -5.734 -7.766 -7.398 1 96.62 70 PHE A N 1
ATOM 581 C CA . PHE A 1 70 ? -5.152 -6.43 -7.41 1 96.62 70 PHE A CA 1
ATOM 582 C C . PHE A 1 70 ? -6.238 -5.363 -7.355 1 96.62 70 PHE A C 1
ATOM 584 O O . PHE A 1 70 ? -6.121 -4.387 -6.613 1 96.62 70 PHE A O 1
ATOM 591 N N . THR A 1 71 ? -7.262 -5.508 -8.078 1 97.56 71 THR A N 1
ATOM 592 C CA . THR A 1 71 ? -8.344 -4.531 -8.156 1 97.56 71 THR A CA 1
ATOM 593 C C . THR A 1 71 ? -9.016 -4.355 -6.801 1 97.56 71 THR A C 1
ATOM 595 O O . THR A 1 71 ? -9.266 -3.23 -6.367 1 97.56 71 THR A O 1
ATOM 598 N N . MET A 1 72 ? -9.234 -5.418 -6.098 1 97.06 72 MET A N 1
ATOM 599 C CA . MET A 1 72 ? -9.906 -5.355 -4.801 1 97.06 72 MET A CA 1
ATOM 600 C C . MET A 1 72 ? -9.016 -4.676 -3.764 1 97.06 72 MET A C 1
ATOM 602 O O . MET A 1 72 ? -9.469 -3.787 -3.039 1 97.06 72 MET A O 1
ATOM 606 N N . GLU A 1 73 ? -7.762 -5.016 -3.725 1 94.81 73 GLU A N 1
ATOM 607 C CA . GLU A 1 73 ? -6.859 -4.559 -2.672 1 94.81 73 GLU A CA 1
ATOM 608 C C . GLU A 1 73 ? -6.379 -3.137 -2.936 1 94.81 73 GLU A C 1
ATOM 610 O O . GLU A 1 73 ? -6.113 -2.381 -1.997 1 94.81 73 GLU A O 1
ATOM 615 N N . TYR A 1 74 ? -6.273 -2.861 -4.172 1 96.25 74 TYR A N 1
ATOM 616 C CA . TYR A 1 74 ? -5.676 -1.58 -4.527 1 96.25 74 TYR A CA 1
ATOM 617 C C . TYR A 1 74 ? -6.738 -0.495 -4.648 1 96.25 74 TYR A C 1
ATOM 619 O O . TYR A 1 74 ? -6.461 0.684 -4.414 1 96.25 74 TYR A O 1
ATOM 627 N N . LEU A 1 75 ? -7.914 -0.866 -5.02 1 97.56 75 LEU A N 1
ATOM 628 C CA . LEU A 1 75 ? -8.875 0.157 -5.41 1 97.56 75 LEU A CA 1
ATOM 629 C C . LEU A 1 75 ? -10.188 -0.008 -4.641 1 97.56 75 LEU A C 1
ATOM 631 O O . LEU A 1 75 ? -10.609 0.904 -3.928 1 97.56 75 LEU A O 1
ATOM 635 N N . VAL A 1 76 ? -10.797 -1.162 -4.668 1 98.44 76 VAL A N 1
ATOM 636 C CA . VAL A 1 76 ? -12.164 -1.336 -4.199 1 98.44 76 VAL A CA 1
ATOM 637 C C . VAL A 1 76 ? -12.219 -1.16 -2.684 1 98.44 76 VAL A C 1
ATOM 639 O O . VAL A 1 76 ? -12.945 -0.295 -2.178 1 98.44 76 VAL A O 1
ATOM 642 N N . PHE A 1 77 ? -11.422 -1.93 -1.979 1 98.31 77 PHE A N 1
ATOM 643 C CA . PHE A 1 77 ? -11.508 -1.907 -0.524 1 98.31 77 PHE A CA 1
ATOM 644 C C . PHE A 1 77 ? -11 -0.581 0.027 1 98.31 77 PHE A C 1
ATOM 646 O O . PHE A 1 77 ? -11.633 0.015 0.904 1 98.31 77 PHE A O 1
ATOM 653 N N . PRO A 1 78 ? -9.93 -0.06 -0.482 1 98.12 78 PRO A N 1
ATOM 654 C CA . PRO A 1 78 ? -9.516 1.269 -0.03 1 98.12 78 PRO A CA 1
ATOM 655 C C . PRO A 1 78 ? -10.555 2.348 -0.325 1 98.12 78 PRO A C 1
ATOM 657 O O . PRO A 1 78 ? -10.695 3.299 0.449 1 98.12 78 PRO A O 1
ATOM 660 N N . THR A 1 79 ? -11.227 2.217 -1.459 1 98.5 79 THR A N 1
ATOM 661 C CA . THR A 1 79 ? -12.297 3.162 -1.764 1 98.5 79 THR A CA 1
ATOM 662 C C . THR A 1 79 ? -13.383 3.117 -0.693 1 98.5 79 THR A C 1
ATOM 664 O O . THR A 1 79 ? -13.859 4.16 -0.245 1 98.5 79 THR A O 1
ATOM 667 N N . ALA A 1 80 ? -13.75 1.948 -0.29 1 98.5 80 ALA A N 1
ATOM 668 C CA . ALA A 1 80 ? -14.734 1.801 0.774 1 98.5 80 ALA A CA 1
ATOM 669 C C . ALA A 1 80 ? -14.266 2.475 2.061 1 98.5 80 ALA A C 1
ATOM 671 O O . ALA A 1 80 ? -15.055 3.1 2.768 1 98.5 80 ALA A O 1
ATOM 672 N N . ALA A 1 81 ? -13.023 2.355 2.35 1 98.44 81 ALA A N 1
ATOM 673 C CA . ALA A 1 81 ? -12.461 2.975 3.549 1 98.44 81 ALA A CA 1
ATOM 674 C C . ALA A 1 81 ? -12.562 4.496 3.477 1 98.44 81 ALA A C 1
ATOM 676 O O . ALA A 1 81 ? -12.828 5.156 4.484 1 98.44 81 ALA A O 1
ATOM 677 N N . VAL A 1 82 ? -12.297 5.004 2.318 1 98.56 82 VAL A N 1
ATOM 678 C CA . VAL A 1 82 ? -12.383 6.445 2.125 1 98.56 82 VAL A CA 1
ATOM 679 C C . VAL A 1 82 ? -13.82 6.914 2.357 1 98.56 82 VAL A C 1
ATOM 681 O O . VAL A 1 82 ? -14.055 7.895 3.068 1 98.56 82 VAL A O 1
ATOM 684 N N . LEU A 1 83 ? -14.766 6.219 1.772 1 98.38 83 LEU A N 1
ATOM 685 C CA . LEU A 1 83 ? -16.172 6.582 1.931 1 98.38 83 LEU A CA 1
ATOM 686 C C . LEU A 1 83 ? -16.609 6.43 3.381 1 98.38 83 LEU A C 1
ATOM 688 O O . LEU A 1 83 ? -17.359 7.262 3.898 1 98.38 83 LEU A O 1
ATOM 692 N N . PHE A 1 84 ? -16.188 5.363 4.023 1 98.31 84 PHE A N 1
ATOM 693 C CA . PHE A 1 84 ? -16.406 5.16 5.449 1 98.31 84 PHE A CA 1
ATOM 694 C C . PHE A 1 84 ? -15.898 6.352 6.25 1 98.31 84 PHE A C 1
ATOM 696 O O . PHE A 1 84 ? -16.594 6.867 7.125 1 98.31 84 PHE A O 1
ATOM 703 N N . GLN A 1 85 ? -14.672 6.766 5.926 1 97.38 85 GLN A N 1
ATOM 704 C CA . GLN A 1 85 ? -14.016 7.844 6.656 1 97.38 85 GLN A CA 1
ATOM 705 C C . GLN A 1 85 ? -14.75 9.164 6.457 1 97.38 85 GLN A C 1
ATOM 707 O O . GLN A 1 85 ? -14.984 9.898 7.422 1 97.38 85 GLN A O 1
ATOM 712 N N . LEU A 1 86 ? -15.109 9.445 5.289 1 96.06 86 LEU A N 1
ATOM 713 C CA . LEU A 1 86 ? -15.711 10.734 4.949 1 96.06 86 LEU A CA 1
ATOM 714 C C . LEU A 1 86 ? -17.125 10.836 5.512 1 96.06 86 LEU A C 1
ATOM 716 O O . LEU A 1 86 ? -17.594 11.938 5.816 1 96.06 86 LEU A O 1
ATOM 720 N N . SER A 1 87 ? -17.797 9.766 5.68 1 95.94 87 SER A N 1
ATOM 721 C CA . SER A 1 87 ? -19.172 9.781 6.152 1 95.94 87 SER A CA 1
ATOM 722 C C . SER A 1 87 ? -19.25 9.492 7.648 1 95.94 87 SER A C 1
ATOM 724 O O . SER A 1 87 ? -20.328 9.297 8.195 1 95.94 87 SER A O 1
ATOM 726 N N . PHE A 1 88 ? -18.156 9.422 8.242 1 95.19 88 PHE A N 1
ATOM 727 C CA . PHE A 1 88 ? -18.141 9.039 9.648 1 95.19 88 PHE A CA 1
ATOM 728 C C . PHE A 1 88 ? -18.828 10.094 10.508 1 95.19 88 PHE A C 1
ATOM 730 O O . PHE A 1 88 ? -18.562 11.289 10.375 1 95.19 88 PHE A O 1
ATOM 737 N N . PRO A 1 89 ? -19.594 9.656 11.375 1 91.38 89 PRO A N 1
ATOM 738 C CA . PRO A 1 89 ? -20.281 10.609 12.242 1 91.38 89 PRO A CA 1
ATOM 739 C C . PRO A 1 89 ? -19.422 11.055 13.43 1 91.38 89 PRO A C 1
ATOM 741 O O . PRO A 1 89 ? -19.438 10.422 14.484 1 91.38 89 PRO A O 1
ATOM 744 N N . HIS A 1 90 ? -18.703 12.094 13.383 1 83.75 90 HIS A N 1
ATOM 745 C CA . HIS A 1 90 ? -17.719 12.555 14.344 1 83.75 90 HIS A CA 1
ATOM 746 C C . HIS A 1 90 ? -18.375 12.953 15.664 1 83.75 90 HIS A C 1
ATOM 748 O O . HIS A 1 90 ? -17.859 12.641 16.734 1 83.75 90 HIS A O 1
ATOM 754 N N . LYS A 1 91 ? -19.469 13.617 15.672 1 85.5 91 LYS A N 1
ATOM 755 C CA . LYS A 1 91 ? -20.094 14.141 16.891 1 85.5 91 LYS A CA 1
ATOM 756 C C . LYS A 1 91 ? -21.219 13.227 17.359 1 85.5 91 LYS A C 1
ATOM 758 O O . LYS A 1 91 ? -22 13.602 18.234 1 85.5 91 LYS A O 1
ATOM 763 N N . ALA A 1 92 ? -21.094 12.016 16.969 1 86.19 92 ALA A N 1
ATOM 764 C CA . ALA A 1 92 ? -22.219 11.133 17.297 1 86.19 92 ALA A CA 1
ATOM 765 C C . ALA A 1 92 ? -21.906 10.273 18.516 1 86.19 92 ALA A C 1
ATOM 767 O O . ALA A 1 92 ? -20.734 10.164 18.922 1 86.19 92 ALA A O 1
ATOM 768 N N . ARG A 1 93 ? -23 9.805 19.094 1 90.25 93 ARG A N 1
ATOM 769 C CA . ARG A 1 93 ? -22.875 8.898 20.234 1 90.25 93 ARG A CA 1
ATOM 770 C C . ARG A 1 93 ? -22.25 7.574 19.797 1 90.25 93 ARG A C 1
ATOM 772 O O . ARG A 1 93 ? -22.109 7.305 18.609 1 90.25 93 ARG A O 1
ATOM 779 N N . TYR A 1 94 ? -21.812 6.785 20.766 1 89.94 94 TYR A N 1
ATOM 780 C CA . TYR A 1 94 ? -21.094 5.531 20.547 1 89.94 94 TYR A CA 1
ATOM 781 C C . TYR A 1 94 ? -21.906 4.574 19.688 1 89.94 94 TYR A C 1
ATOM 783 O O . TYR A 1 94 ? -21.375 3.943 18.766 1 89.94 94 TYR A O 1
ATOM 791 N N . PHE A 1 95 ? -23.172 4.527 19.984 1 91.56 95 PHE A N 1
ATOM 792 C CA . PHE A 1 95 ? -24.031 3.596 19.266 1 91.56 95 PHE A CA 1
ATOM 793 C C . PHE A 1 95 ? -24.094 3.93 17.781 1 91.56 95 PHE A C 1
ATOM 795 O O . PHE A 1 95 ? -24.031 3.037 16.938 1 91.56 95 PHE A O 1
ATOM 802 N N . ARG A 1 96 ? -24.266 5.133 17.453 1 92.75 96 ARG A N 1
ATOM 803 C CA . ARG A 1 96 ? -24.297 5.559 16.062 1 92.75 96 ARG A CA 1
ATOM 804 C C . ARG A 1 96 ? -22.984 5.25 15.352 1 92.75 96 ARG A C 1
ATOM 806 O O . ARG A 1 96 ? -22.984 4.898 14.164 1 92.75 96 ARG A O 1
ATOM 813 N N . ARG A 1 97 ? -21.938 5.359 16.062 1 95.12 97 ARG A N 1
ATOM 814 C CA . ARG A 1 97 ? -20.625 5.016 15.508 1 95.12 97 ARG A CA 1
ATOM 815 C C . ARG A 1 97 ? -20.516 3.52 15.242 1 95.12 97 ARG A C 1
ATOM 817 O O . ARG A 1 97 ? -20 3.105 14.195 1 95.12 97 ARG A O 1
ATOM 824 N N . LEU A 1 98 ? -21.016 2.766 16.203 1 95.44 98 LEU A N 1
ATOM 825 C CA . LEU A 1 98 ? -21.016 1.316 16.031 1 95.44 98 LEU A CA 1
ATOM 826 C C . LEU A 1 98 ? -21.859 0.911 14.82 1 95.44 98 LEU A C 1
ATOM 828 O O . LEU A 1 98 ? -21.438 0.049 14.039 1 95.44 98 LEU A O 1
ATOM 832 N N . VAL A 1 99 ? -22.953 1.532 14.68 1 96.44 99 VAL A N 1
ATOM 833 C CA . VAL A 1 99 ? -23.828 1.247 13.547 1 96.44 99 VAL A CA 1
ATOM 834 C C . VAL A 1 99 ? -23.109 1.604 12.242 1 96.44 99 VAL A C 1
ATOM 836 O O . VAL A 1 99 ? -23.219 0.879 11.25 1 96.44 99 VAL A O 1
ATOM 839 N N . HIS A 1 100 ? -22.422 2.707 12.266 1 97.75 100 HIS A N 1
ATOM 840 C CA . HIS A 1 100 ? -21.688 3.129 11.086 1 97.75 100 HIS A CA 1
ATOM 841 C C . HIS A 1 100 ? -20.641 2.088 10.688 1 97.75 100 HIS A C 1
ATOM 843 O O . HIS A 1 100 ? -20.531 1.733 9.508 1 97.75 100 HIS A O 1
ATOM 849 N N . TYR A 1 101 ? -19.938 1.538 11.648 1 97.88 101 TYR A N 1
ATOM 850 C CA . TYR A 1 101 ? -18.969 0.478 11.383 1 97.88 101 TYR A CA 1
ATOM 851 C C . TYR A 1 101 ? -19.641 -0.744 10.781 1 97.88 101 TYR A C 1
ATOM 853 O O . TYR A 1 101 ? -19.203 -1.256 9.742 1 97.88 101 TYR A O 1
ATOM 861 N N . LEU A 1 102 ? -20.703 -1.155 11.367 1 97.94 102 LEU A N 1
ATOM 862 C CA . LEU A 1 102 ? -21.406 -2.361 10.938 1 97.94 102 LEU A CA 1
ATOM 863 C C . LEU A 1 102 ? -22.031 -2.162 9.562 1 97.94 102 LEU A C 1
ATOM 865 O O . LEU A 1 102 ? -22.047 -3.084 8.742 1 97.94 102 LEU A O 1
ATOM 869 N N . LEU A 1 103 ? -22.531 -1.04 9.344 1 98.06 103 LEU A N 1
ATOM 870 C CA . LEU A 1 103 ? -23.125 -0.739 8.047 1 98.06 103 LEU A CA 1
ATOM 871 C C . LEU A 1 103 ? -22.094 -0.823 6.934 1 98.06 103 LEU A C 1
ATOM 873 O O . LEU A 1 103 ? -22.328 -1.466 5.906 1 98.06 103 LEU A O 1
ATOM 877 N N . TRP A 1 104 ? -21.016 -0.227 7.137 1 98.31 104 TRP A N 1
ATOM 878 C CA . TRP A 1 104 ? -20 -0.196 6.082 1 98.31 104 TRP A CA 1
ATOM 879 C C . TRP A 1 104 ? -19.359 -1.567 5.902 1 98.31 104 TRP A C 1
ATOM 881 O O . TRP A 1 104 ? -19.062 -1.975 4.777 1 98.31 104 TRP A O 1
ATOM 891 N N . VAL A 1 105 ? -19.062 -2.242 6.988 1 98.44 105 VAL A N 1
ATOM 892 C CA . VAL A 1 105 ? -18.594 -3.619 6.852 1 98.44 105 VAL A CA 1
ATOM 893 C C . VAL A 1 105 ? -19.641 -4.445 6.105 1 98.44 105 VAL A C 1
ATOM 895 O O . VAL A 1 105 ? -19.297 -5.258 5.242 1 98.44 105 VAL A O 1
ATOM 898 N N . GLY A 1 106 ? -20.906 -4.191 6.422 1 98.12 106 GLY A N 1
ATOM 899 C CA . GLY A 1 106 ? -21.984 -4.848 5.707 1 98.12 106 GLY A CA 1
ATOM 900 C C . GLY A 1 106 ? -21.984 -4.547 4.219 1 98.12 106 GLY A C 1
ATOM 901 O O . GLY A 1 106 ? -22.203 -5.445 3.4 1 98.12 106 GLY A O 1
ATOM 902 N N . ILE A 1 107 ? -21.797 -3.348 3.898 1 98.31 107 ILE A N 1
ATOM 903 C CA . ILE A 1 107 ? -21.734 -2.936 2.498 1 98.31 107 ILE A CA 1
ATOM 904 C C . ILE A 1 107 ? -20.594 -3.662 1.795 1 98.31 107 ILE A C 1
ATOM 906 O O . ILE A 1 107 ? -20.766 -4.199 0.699 1 98.31 107 ILE A O 1
ATOM 910 N N . ILE A 1 108 ? -19.422 -3.742 2.408 1 98.25 108 ILE A N 1
ATOM 911 C CA . ILE A 1 108 ? -18.25 -4.406 1.826 1 98.25 108 ILE A CA 1
ATOM 912 C C . ILE A 1 108 ? -18.547 -5.895 1.645 1 98.25 108 ILE A C 1
ATOM 914 O O . ILE A 1 108 ? -18.312 -6.457 0.572 1 98.25 108 ILE A O 1
ATOM 918 N N . LEU A 1 109 ? -19.094 -6.48 2.682 1 97.94 109 LEU A N 1
ATOM 919 C CA . LEU A 1 109 ? -19.375 -7.914 2.633 1 97.94 109 LEU A CA 1
ATOM 920 C C . LEU A 1 109 ? -20.453 -8.227 1.601 1 97.94 109 LEU A C 1
ATOM 922 O O . LEU A 1 109 ? -20.375 -9.25 0.922 1 97.94 109 LEU A O 1
ATOM 926 N N . SER A 1 110 ? -21.422 -7.398 1.526 1 97.88 110 SER A N 1
ATOM 927 C CA . SER A 1 110 ? -22.453 -7.578 0.503 1 97.88 110 SER A CA 1
ATOM 928 C C . SER A 1 110 ? -21.859 -7.484 -0.898 1 97.88 110 SER A C 1
ATOM 930 O O . SER A 1 110 ? -22.203 -8.273 -1.778 1 97.88 110 SER A O 1
ATOM 932 N N . PHE A 1 111 ? -21.047 -6.535 -1.097 1 97.75 111 PHE A N 1
ATOM 933 C CA . PHE A 1 111 ? -20.344 -6.406 -2.369 1 97.75 111 PHE A CA 1
ATOM 934 C C . PHE A 1 111 ? -19.547 -7.668 -2.678 1 97.75 111 PHE A C 1
ATOM 936 O O . PHE A 1 111 ? -19.609 -8.188 -3.793 1 97.75 111 PHE A O 1
ATOM 943 N N . MET A 1 112 ? -18.797 -8.164 -1.661 1 96.75 112 MET A N 1
ATOM 944 C CA . MET A 1 112 ? -18.016 -9.391 -1.822 1 96.75 112 MET A CA 1
ATOM 945 C C . MET A 1 112 ? -18.906 -10.562 -2.191 1 96.75 112 MET A C 1
ATOM 947 O O . MET A 1 112 ? -18.578 -11.344 -3.086 1 96.75 112 MET A O 1
ATOM 951 N N . ALA A 1 113 ? -20.016 -10.648 -1.544 1 96.5 113 ALA A N 1
ATOM 952 C CA . ALA A 1 113 ? -20.953 -11.734 -1.816 1 96.5 113 ALA A CA 1
ATOM 953 C C . ALA A 1 113 ? -21.5 -11.641 -3.236 1 96.5 113 ALA A C 1
ATOM 955 O O . ALA A 1 113 ? -21.625 -12.648 -3.932 1 96.5 113 ALA A O 1
ATOM 956 N N . LEU A 1 114 ? -21.844 -10.461 -3.641 1 96.75 114 LEU A N 1
ATOM 957 C CA . LEU A 1 114 ? -22.359 -10.242 -4.988 1 96.75 114 LEU A CA 1
ATOM 958 C C . LEU A 1 114 ? -21.312 -10.594 -6.035 1 96.75 114 LEU A C 1
ATOM 960 O O . LEU A 1 114 ? -21.609 -11.312 -6.996 1 96.75 114 LEU A O 1
ATOM 964 N N . ILE A 1 115 ? -20.109 -10.141 -5.844 1 96.44 115 ILE A N 1
ATOM 965 C CA . ILE A 1 115 ? -19.016 -10.43 -6.762 1 96.44 115 ILE A CA 1
ATOM 966 C C . ILE A 1 115 ? -18.734 -11.938 -6.785 1 96.44 115 ILE A C 1
ATOM 968 O O . ILE A 1 115 ? -18.531 -12.516 -7.852 1 96.44 115 ILE A O 1
ATOM 972 N N . GLY A 1 116 ? -18.734 -12.586 -5.645 1 94.81 116 GLY A N 1
ATOM 973 C CA . GLY A 1 116 ? -18.484 -14.016 -5.543 1 94.81 116 GLY A CA 1
ATOM 974 C C . GLY A 1 116 ? -19.578 -14.859 -6.188 1 94.81 116 GLY A C 1
ATOM 975 O O . GLY A 1 116 ? -19.297 -15.945 -6.695 1 94.81 116 GLY A O 1
ATOM 976 N N . THR A 1 117 ? -20.797 -14.391 -6.176 1 95.19 117 THR A N 1
ATOM 977 C CA . THR A 1 117 ? -21.938 -15.133 -6.691 1 95.19 117 THR A CA 1
ATOM 978 C C . THR A 1 117 ? -22.031 -14.992 -8.211 1 95.19 117 THR A C 1
ATOM 980 O O . THR A 1 117 ? -22.328 -15.961 -8.914 1 95.19 117 THR A O 1
ATOM 983 N N . PHE A 1 118 ? -21.656 -13.828 -8.711 1 96.12 118 PHE A N 1
ATOM 984 C CA . PHE A 1 118 ? -21.984 -13.547 -10.102 1 96.12 118 PHE A CA 1
ATOM 985 C C . PHE A 1 118 ? -20.734 -13.57 -10.969 1 96.12 118 PHE A C 1
ATOM 987 O O . PHE A 1 118 ? -20.828 -13.469 -12.195 1 96.12 118 PHE A O 1
ATOM 994 N N . THR A 1 119 ? -19.594 -13.617 -10.312 1 96.44 119 THR A N 1
ATOM 995 C CA . THR A 1 119 ? -18.344 -13.609 -11.078 1 96.44 119 THR A CA 1
ATOM 996 C C . THR A 1 119 ? -17.344 -14.609 -10.5 1 96.44 119 THR A C 1
ATOM 998 O O . THR A 1 119 ? -17.656 -15.305 -9.523 1 96.44 119 THR A O 1
ATOM 1001 N N . ASN A 1 120 ? -16.25 -14.742 -11.156 1 96.56 120 ASN A N 1
ATOM 1002 C CA . ASN A 1 120 ? -15.148 -15.57 -10.672 1 96.56 120 ASN A CA 1
ATOM 1003 C C . ASN A 1 120 ? -13.984 -14.719 -10.188 1 96.56 120 ASN A C 1
ATOM 1005 O O . ASN A 1 120 ? -12.852 -15.203 -10.102 1 96.56 120 ASN A O 1
ATOM 1009 N N . ILE A 1 121 ? -14.25 -13.445 -9.922 1 97.12 121 ILE A N 1
ATOM 1010 C CA . ILE A 1 121 ? -13.234 -12.5 -9.484 1 97.12 121 ILE A CA 1
ATOM 1011 C C . ILE A 1 121 ? -12.789 -12.844 -8.062 1 97.12 121 ILE A C 1
ATOM 1013 O O . ILE A 1 121 ? -11.625 -12.648 -7.703 1 97.12 121 ILE A O 1
ATOM 1017 N N . MET A 1 122 ? -13.727 -13.328 -7.312 1 95.06 122 MET A N 1
ATOM 1018 C CA . MET A 1 122 ? -13.453 -13.805 -5.957 1 95.06 122 MET A CA 1
ATOM 1019 C C . MET A 1 122 ? -14.219 -15.094 -5.668 1 95.06 122 MET A C 1
ATOM 1021 O O . MET A 1 122 ? -15.406 -15.203 -5.977 1 95.06 122 MET A O 1
ATOM 1025 N N . ASP A 1 123 ? -13.516 -16 -5.094 1 93 123 ASP A N 1
ATOM 1026 C CA . ASP A 1 123 ? -14.195 -17.188 -4.586 1 93 123 ASP A CA 1
ATOM 1027 C C . ASP A 1 123 ? -14.617 -17 -3.133 1 93 123 ASP A C 1
ATOM 1029 O O . ASP A 1 123 ? -13.797 -17.094 -2.221 1 93 123 ASP A O 1
ATOM 1033 N N . ILE A 1 124 ? -15.875 -16.781 -2.963 1 89.81 124 ILE A N 1
ATOM 1034 C CA . ILE A 1 124 ? -16.359 -16.406 -1.644 1 89.81 124 ILE A CA 1
ATOM 1035 C C . ILE A 1 124 ? -17.25 -17.516 -1.08 1 89.81 124 ILE A C 1
ATOM 1037 O O . ILE A 1 124 ? -18.25 -17.891 -1.688 1 89.81 124 ILE A O 1
ATOM 1041 N N . LYS A 1 125 ? -16.797 -18.031 0.009 1 90.38 125 LYS A N 1
ATOM 1042 C CA . LYS A 1 125 ? -17.578 -18.953 0.821 1 90.38 125 LYS A CA 1
ATOM 1043 C C . LYS A 1 125 ? -18.016 -18.297 2.129 1 90.38 125 LYS A C 1
ATOM 1045 O O . LYS A 1 125 ? -17.609 -17.172 2.432 1 90.38 125 LYS A O 1
ATOM 1050 N N . TRP A 1 126 ? -18.875 -18.969 2.82 1 90 126 TRP A N 1
ATOM 1051 C CA . TRP A 1 126 ? -19.406 -18.438 4.07 1 90 126 TRP A CA 1
ATOM 1052 C C . TRP A 1 126 ? -18.281 -18.156 5.066 1 90 126 TRP A C 1
ATOM 1054 O O . TRP A 1 126 ? -18.312 -17.141 5.77 1 90 126 TRP A O 1
ATOM 1064 N N . ASP A 1 127 ? -17.406 -19.016 5.156 1 90.56 127 ASP A N 1
ATOM 1065 C CA . ASP A 1 127 ? -16.281 -18.844 6.078 1 90.56 127 ASP A CA 1
ATOM 1066 C C . ASP A 1 127 ? -15.453 -17.609 5.715 1 90.56 127 ASP A C 1
ATOM 1068 O O . ASP A 1 127 ? -14.93 -16.922 6.594 1 90.56 127 ASP A O 1
ATOM 1072 N N . ASN A 1 128 ? -15.344 -17.328 4.449 1 92 128 ASN A N 1
ATOM 1073 C CA . ASN A 1 128 ? -14.656 -16.125 3.977 1 92 128 ASN A CA 1
ATOM 1074 C C . ASN A 1 128 ? -15.336 -14.859 4.473 1 92 128 ASN A C 1
ATOM 1076 O O . ASN A 1 128 ? -14.672 -13.922 4.918 1 92 128 ASN A O 1
ATOM 1080 N N . LEU A 1 129 ? -16.656 -14.906 4.406 1 93.5 129 LEU A N 1
ATOM 1081 C CA . LEU A 1 129 ? -17.422 -13.719 4.785 1 93.5 129 LEU A CA 1
ATOM 1082 C C . LEU A 1 129 ? -17.297 -13.445 6.281 1 93.5 129 LEU A C 1
ATOM 1084 O O . LEU A 1 129 ? -17.125 -12.297 6.695 1 93.5 129 LEU A O 1
ATOM 1088 N N . VAL A 1 130 ? -17.297 -14.508 7.051 1 94.94 130 VAL A N 1
ATOM 1089 C CA . VAL A 1 130 ? -17.203 -14.359 8.5 1 94.94 130 VAL A CA 1
ATOM 1090 C C . VAL A 1 130 ? -15.828 -13.82 8.875 1 94.94 130 VAL A C 1
ATOM 1092 O O . VAL A 1 130 ? -15.711 -12.867 9.648 1 94.94 130 VAL A O 1
ATOM 1095 N N . ARG A 1 131 ? -14.836 -14.398 8.312 1 94.19 131 ARG A N 1
ATOM 1096 C CA . ARG A 1 131 ? -13.484 -13.93 8.586 1 94.19 131 ARG A CA 1
ATOM 1097 C C . ARG A 1 131 ? -13.289 -12.492 8.102 1 94.19 131 ARG A C 1
ATOM 1099 O O . ARG A 1 131 ? -12.688 -11.672 8.805 1 94.19 131 ARG A O 1
ATOM 1106 N N . SER A 1 132 ? -13.828 -12.25 6.906 1 94.94 132 SER A N 1
ATOM 1107 C CA . SER A 1 132 ? -13.695 -10.914 6.34 1 94.94 132 SER A CA 1
ATOM 1108 C C . SER A 1 132 ? -14.422 -9.875 7.188 1 94.94 132 SER A C 1
ATOM 1110 O O . SER A 1 132 ? -13.992 -8.727 7.281 1 94.94 132 SER A O 1
ATOM 1112 N N . PHE A 1 133 ? -15.508 -10.32 7.844 1 97.06 133 PHE A N 1
ATOM 1113 C CA . PHE A 1 133 ? -16.219 -9.43 8.75 1 97.06 133 PHE A CA 1
ATOM 1114 C C . PHE A 1 133 ? -15.289 -8.898 9.836 1 97.06 133 PHE A C 1
ATOM 1116 O O . PHE A 1 133 ? -15.18 -7.684 10.016 1 97.06 133 PHE A O 1
ATOM 1123 N N . PHE A 1 134 ? -14.547 -9.75 10.422 1 96.12 134 PHE A N 1
ATOM 1124 C CA . PHE A 1 134 ? -13.656 -9.359 11.516 1 96.12 134 PHE A CA 1
ATOM 1125 C C . PHE A 1 134 ? -12.453 -8.594 10.977 1 96.12 134 PHE A C 1
ATOM 1127 O O . PHE A 1 134 ? -12.016 -7.609 11.578 1 96.12 134 PHE A O 1
ATOM 1134 N N . ASN A 1 135 ? -11.961 -9.031 9.844 1 95.38 135 ASN A N 1
ATOM 1135 C CA . ASN A 1 135 ? -10.82 -8.352 9.234 1 95.38 135 ASN A CA 1
ATOM 1136 C C . ASN A 1 135 ? -11.141 -6.895 8.914 1 95.38 135 ASN A C 1
ATOM 1138 O O . ASN A 1 135 ? -10.383 -5.992 9.289 1 95.38 135 ASN A O 1
ATOM 1142 N N . PHE A 1 136 ? -12.305 -6.703 8.297 1 97.88 136 PHE A N 1
ATOM 1143 C CA . PHE A 1 136 ? -12.641 -5.355 7.863 1 97.88 136 PHE A CA 1
ATOM 1144 C C . PHE A 1 136 ? -13.016 -4.477 9.055 1 97.88 136 PHE A C 1
ATOM 1146 O O . PHE A 1 136 ? -12.742 -3.275 9.055 1 97.88 136 PHE A O 1
ATOM 1153 N N . LEU A 1 137 ? -13.656 -5.094 10.047 1 97.94 137 LEU A N 1
ATOM 1154 C CA . LEU A 1 137 ? -13.953 -4.344 11.266 1 97.94 137 LEU A CA 1
ATOM 1155 C C . LEU A 1 137 ? -12.672 -3.816 11.906 1 97.94 137 LEU A C 1
ATOM 1157 O O . LEU A 1 137 ? -12.578 -2.633 12.242 1 97.94 137 LEU A O 1
ATOM 1161 N N . ILE A 1 138 ? -11.711 -4.652 11.992 1 97.25 138 ILE A N 1
ATOM 1162 C CA . ILE A 1 138 ? -10.43 -4.301 12.594 1 97.25 138 ILE A CA 1
ATOM 1163 C C . ILE A 1 138 ? -9.703 -3.287 11.711 1 97.25 138 ILE A C 1
ATOM 1165 O O . ILE A 1 138 ? -9.18 -2.283 12.203 1 97.25 138 ILE A O 1
ATOM 1169 N N . GLU A 1 139 ? -9.68 -3.504 10.43 1 97.81 139 GLU A N 1
ATOM 1170 C CA . GLU A 1 139 ? -8.977 -2.633 9.492 1 97.81 139 GLU A CA 1
ATOM 1171 C C . GLU A 1 139 ? -9.57 -1.229 9.492 1 97.81 139 GLU A C 1
ATOM 1173 O O . GLU A 1 139 ? -8.844 -0.237 9.5 1 97.81 139 GLU A O 1
ATOM 1178 N N . LEU A 1 140 ? -10.945 -1.185 9.492 1 98.44 140 LEU A N 1
ATOM 1179 C CA . LEU A 1 140 ? -11.586 0.125 9.5 1 98.44 140 LEU A CA 1
ATOM 1180 C C . LEU A 1 140 ? -11.336 0.85 10.82 1 98.44 140 LEU A C 1
ATOM 1182 O O . LEU A 1 140 ? -11.141 2.068 10.836 1 98.44 140 LEU A O 1
ATOM 1186 N N . TRP A 1 141 ? -11.312 0.073 11.859 1 97.75 141 TRP A N 1
ATOM 1187 C CA . TRP A 1 141 ? -11.062 0.664 13.164 1 97.75 141 TRP A CA 1
ATOM 1188 C C . TRP A 1 141 ? -9.648 1.232 13.242 1 97.75 141 TRP A C 1
ATOM 1190 O O . TRP A 1 141 ? -9.453 2.373 13.664 1 97.75 141 TRP A O 1
ATOM 1200 N N . ILE A 1 142 ? -8.656 0.521 12.828 1 97.88 142 ILE A N 1
ATOM 1201 C CA . ILE A 1 142 ? -7.266 0.953 1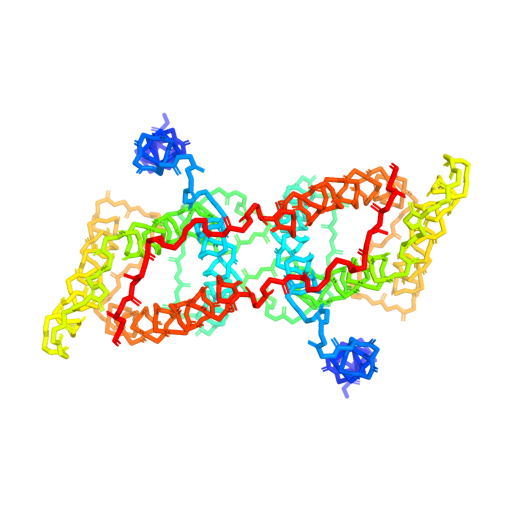2.844 1 97.88 142 ILE A CA 1
ATOM 1202 C C . ILE A 1 142 ? -7.078 2.133 11.891 1 97.88 142 ILE A C 1
ATOM 1204 O O . ILE A 1 142 ? -6.387 3.098 12.219 1 97.88 142 ILE A O 1
ATOM 1208 N N . CYS A 1 143 ? -7.648 2.008 10.766 1 97.94 143 CYS A N 1
ATOM 1209 C CA . CYS A 1 143 ? -7.543 3.061 9.766 1 97.94 143 CYS A CA 1
ATOM 1210 C C . CYS A 1 143 ? -8.094 4.379 10.297 1 97.94 143 CYS A C 1
ATOM 1212 O O . CYS A 1 143 ? -7.473 5.43 10.117 1 97.94 143 CYS A O 1
ATOM 1214 N N . ARG A 1 144 ? -9.242 4.355 10.953 1 96.62 144 ARG A N 1
ATOM 1215 C CA . ARG A 1 144 ? -9.836 5.566 11.516 1 96.62 144 ARG A CA 1
ATOM 1216 C C . ARG A 1 144 ? -8.914 6.191 12.555 1 96.62 144 ARG A C 1
ATOM 1218 O O . ARG A 1 144 ? -8.719 7.41 12.562 1 96.62 144 ARG A O 1
ATOM 1225 N N . ARG A 1 145 ? -8.352 5.367 13.391 1 95.75 145 ARG A N 1
ATOM 1226 C CA . ARG A 1 145 ? -7.441 5.879 14.414 1 95.75 145 ARG A CA 1
ATOM 1227 C C . ARG A 1 145 ? -6.223 6.539 13.781 1 95.75 145 ARG A C 1
ATOM 1229 O O . ARG A 1 145 ? -5.762 7.578 14.25 1 95.75 145 ARG A O 1
ATOM 1236 N N . TYR A 1 146 ? -5.777 5.988 12.758 1 96.81 146 TYR A N 1
ATOM 1237 C CA . TYR A 1 146 ? -4.629 6.539 12.047 1 96.81 146 TYR A CA 1
ATOM 1238 C C . TYR A 1 146 ? -4.965 7.887 11.422 1 96.81 146 TYR A C 1
ATOM 1240 O O . TYR A 1 146 ? -4.203 8.852 11.562 1 96.81 146 TYR A O 1
ATOM 1248 N N . VAL A 1 147 ? -6.07 7.93 10.789 1 95.38 147 VAL A N 1
ATOM 1249 C CA . VAL A 1 147 ? -6.449 9.148 10.086 1 95.38 147 VAL A CA 1
ATOM 1250 C C . VAL A 1 147 ? -6.668 10.281 11.086 1 95.38 147 VAL A C 1
ATOM 1252 O O . VAL A 1 147 ? -6.227 11.406 10.875 1 95.38 147 VAL A O 1
ATOM 1255 N N . LEU A 1 148 ? -7.34 10.008 12.211 1 93.69 148 LEU A N 1
ATOM 1256 C CA . LEU A 1 148 ? -7.543 11.016 13.25 1 93.69 148 LEU A CA 1
ATOM 1257 C C . LEU A 1 148 ? -6.211 11.531 13.766 1 93.69 148 LEU A C 1
ATOM 1259 O O . LEU A 1 148 ? -6.055 12.734 13.992 1 93.69 148 LEU A O 1
ATOM 1263 N N . TRP A 1 149 ? -5.363 10.625 13.891 1 92.81 149 TRP A N 1
ATOM 1264 C CA . TRP A 1 149 ? -4.047 10.992 14.398 1 92.81 149 TRP A CA 1
ATOM 1265 C C . TRP A 1 149 ? -3.305 11.867 13.398 1 92.81 149 TRP A C 1
ATOM 1267 O O . TRP A 1 149 ? -2.727 12.898 13.766 1 92.81 149 TRP A O 1
ATOM 1277 N N . VAL A 1 150 ? -3.328 11.539 12.211 1 90.44 150 VAL A N 1
ATOM 1278 C CA . VAL A 1 150 ? -2.58 12.266 11.188 1 90.44 150 VAL A CA 1
ATOM 1279 C C . VAL A 1 150 ? -3.191 13.648 10.977 1 90.44 150 VAL A C 1
ATOM 1281 O O . VAL A 1 150 ? -2.477 14.617 10.711 1 90.44 150 VAL A O 1
ATOM 1284 N N . MET A 1 151 ? -4.434 13.719 11.078 1 87.69 151 MET A N 1
ATOM 1285 C CA . MET A 1 151 ? -5.125 14.977 10.812 1 87.69 151 MET A CA 1
ATOM 1286 C C . MET A 1 151 ? -5.031 15.906 12.023 1 87.69 151 MET A C 1
ATOM 1288 O O . MET A 1 151 ? -5.281 17.109 11.906 1 87.69 151 MET A O 1
ATOM 1292 N N . ASN A 1 152 ? -4.848 15.445 13.156 1 81.69 152 ASN A N 1
ATOM 1293 C CA . ASN A 1 152 ? -4.707 16.281 14.344 1 81.69 152 ASN A CA 1
ATOM 1294 C C . ASN A 1 152 ? -3.303 16.875 14.453 1 81.69 152 ASN A C 1
ATOM 1296 O O . ASN A 1 152 ? -2.803 17.109 15.555 1 81.69 152 ASN A O 1
ATOM 1300 N N . GLN A 1 153 ? -2.623 17.109 13.453 1 64.31 153 GLN A N 1
ATOM 1301 C CA . GLN A 1 153 ? -1.271 17.656 13.469 1 64.31 153 GLN A CA 1
ATOM 1302 C C . GLN A 1 153 ? -1.25 19.047 14.102 1 64.31 153 GLN A C 1
ATOM 1304 O O . GLN A 1 153 ? -2.07 19.906 13.758 1 64.31 153 GLN A O 1
ATOM 1309 N N . PRO A 1 154 ? -0.753 19.172 15.398 1 57.47 154 PRO A N 1
ATOM 1310 C CA . PRO A 1 154 ? -0.565 20.516 15.953 1 57.47 154 PRO A CA 1
ATOM 1311 C C . PRO A 1 154 ? 0.1 21.469 14.961 1 57.47 154 PRO A C 1
ATOM 1313 O O . PRO A 1 154 ? 0.808 21.031 14.055 1 57.47 154 PRO A O 1
ATOM 1316 N N . PRO A 1 155 ? -0.53 22.75 14.852 1 49.12 155 PRO A N 1
ATOM 1317 C CA . PRO A 1 155 ? 0.079 23.734 13.961 1 49.12 155 PRO A CA 1
ATOM 1318 C C . PRO A 1 155 ? 1.604 23.688 13.984 1 49.12 155 PRO A C 1
ATOM 1320 O O . PRO A 1 155 ? 2.201 23.375 15.023 1 49.12 155 PRO A O 1
ATOM 1323 N N . LYS A 1 156 ? 2.199 23.125 12.859 1 53.03 156 LYS A N 1
ATOM 1324 C CA . LYS A 1 156 ? 3.65 23.25 12.75 1 53.03 156 LYS A CA 1
ATOM 1325 C C . LYS A 1 156 ? 4.156 24.484 13.477 1 53.03 156 LYS A C 1
ATOM 1327 O O . LYS A 1 156 ? 3.604 25.578 13.312 1 53.03 156 LYS A O 1
ATOM 1332 N N . GLY A 1 157 ? 4.375 24.5 14.68 1 41.34 157 GLY A N 1
ATOM 1333 C CA . GLY A 1 157 ? 5.27 25.625 14.898 1 41.34 157 GLY A CA 1
ATOM 1334 C C . GLY A 1 157 ? 6.152 25.922 13.703 1 41.34 157 GLY A C 1
ATOM 1335 O O . GLY A 1 157 ? 6.422 25.047 12.891 1 41.34 157 GLY A O 1
ATOM 1336 N N . TYR A 1 158 ? 5.984 27.156 13.07 1 37.56 158 TYR A N 1
ATOM 1337 C CA . TYR A 1 158 ? 6.68 27.859 12 1 37.56 158 TYR A CA 1
ATOM 1338 C C . TYR A 1 158 ? 8.141 27.438 11.93 1 37.56 158 TYR A C 1
ATOM 1340 O O . TYR A 1 158 ? 8.992 28.016 12.602 1 37.56 158 TYR A O 1
ATOM 1348 N N . ASP A 1 159 ? 8.68 26.391 12.258 1 38.28 159 ASP A N 1
ATOM 1349 C CA . ASP A 1 159 ? 10.008 26.578 11.672 1 38.28 159 ASP A CA 1
ATOM 1350 C C . ASP A 1 159 ? 9.914 26.812 10.164 1 38.28 159 ASP A C 1
ATOM 1352 O O . ASP A 1 159 ? 9.32 26 9.445 1 38.28 159 ASP A O 1
ATOM 1356 N N . THR A 1 160 ? 9.75 28.031 9.609 1 35.03 160 THR A N 1
ATOM 1357 C CA . THR A 1 160 ? 9.852 28.672 8.305 1 35.03 160 THR A CA 1
ATOM 1358 C C . THR A 1 160 ? 10.734 27.844 7.367 1 35.03 160 THR A C 1
ATOM 1360 O O . THR A 1 160 ? 11.953 27.812 7.523 1 35.03 160 THR A O 1
ATOM 1363 N N . TYR A 1 161 ? 10.508 26.719 6.996 1 33.72 161 TYR A N 1
ATOM 1364 C CA . TYR A 1 161 ? 11.273 26.328 5.812 1 33.72 161 TYR A CA 1
ATOM 1365 C C . TYR A 1 161 ? 11.094 27.344 4.691 1 33.72 161 TYR A C 1
ATOM 1367 O O . TYR A 1 161 ? 9.984 27.531 4.184 1 33.72 161 TYR A O 1
ATOM 1375 N N . GLU A 1 162 ? 11.492 28.609 4.91 1 31.39 162 GLU A N 1
ATOM 1376 C CA . GLU A 1 162 ? 11.773 29.5 3.793 1 31.39 162 GLU A CA 1
ATOM 1377 C C . GLU A 1 162 ? 12.289 28.734 2.582 1 31.39 162 GLU A C 1
ATOM 1379 O O . GLU A 1 162 ? 13.398 28.188 2.613 1 31.39 162 GLU A O 1
ATOM 1384 N N . TYR A 1 163 ? 11.516 27.891 1.91 1 26.89 163 TYR A N 1
ATOM 1385 C CA . TYR A 1 163 ? 11.891 27.594 0.532 1 26.89 163 TYR A CA 1
ATOM 1386 C C . TYR A 1 163 ? 11.977 28.875 -0.294 1 26.89 163 TYR A C 1
ATOM 1388 O O . TYR A 1 163 ? 11.203 29.812 -0.081 1 26.89 163 TYR A O 1
ATOM 1396 N N . MET B 1 1 ? 18.234 -23.359 8.062 1 58.44 1 MET B N 1
ATOM 1397 C CA . MET B 1 1 ? 17.453 -22.344 7.359 1 58.44 1 MET B CA 1
ATOM 1398 C C . MET B 1 1 ? 18.266 -21.734 6.219 1 58.44 1 MET B C 1
ATOM 1400 O O . MET B 1 1 ? 19.484 -21.609 6.324 1 58.44 1 MET B O 1
ATOM 1404 N N . ASN B 1 2 ? 17.734 -21.781 4.824 1 87.88 2 ASN B N 1
ATOM 1405 C CA . ASN B 1 2 ? 18.375 -21.25 3.625 1 87.88 2 ASN B CA 1
ATOM 1406 C C . ASN B 1 2 ? 18.797 -19.797 3.814 1 87.88 2 ASN B C 1
ATOM 1408 O O . ASN B 1 2 ? 18.141 -19.047 4.523 1 87.88 2 ASN B O 1
ATOM 1412 N N . PHE B 1 3 ? 20.109 -19.516 3.783 1 96.62 3 PHE B N 1
ATOM 1413 C CA . PHE B 1 3 ? 20.734 -18.203 3.877 1 96.62 3 PHE B CA 1
ATOM 1414 C C . PHE B 1 3 ? 19.781 -17.125 3.375 1 96.62 3 PHE B C 1
ATOM 1416 O O . PHE B 1 3 ? 19.719 -16.031 3.955 1 96.62 3 PHE B O 1
ATOM 1423 N N . ASP B 1 4 ? 19.047 -17.391 2.475 1 97.62 4 ASP B N 1
ATOM 1424 C CA . ASP B 1 4 ? 18.109 -16.438 1.897 1 97.62 4 ASP B CA 1
ATOM 1425 C C . ASP B 1 4 ? 17.031 -16.047 2.9 1 97.62 4 ASP B C 1
ATOM 1427 O O . ASP B 1 4 ? 16.719 -14.875 3.066 1 97.62 4 ASP B O 1
ATOM 1431 N N . TYR B 1 5 ? 16.5 -16.984 3.619 1 97.44 5 TYR B N 1
ATOM 1432 C CA . TYR B 1 5 ? 15.445 -16.719 4.59 1 97.44 5 TYR B CA 1
ATOM 1433 C C . TYR B 1 5 ? 16 -16.016 5.824 1 97.44 5 TYR B C 1
ATOM 1435 O O . TYR B 1 5 ? 15.32 -15.195 6.441 1 97.44 5 TYR B O 1
ATOM 1443 N N . LEU B 1 6 ? 17.188 -16.406 6.121 1 97.69 6 LEU B N 1
ATOM 1444 C CA . LEU B 1 6 ? 17.828 -15.688 7.219 1 97.69 6 LEU B CA 1
ATOM 1445 C C . LEU B 1 6 ? 17.969 -14.203 6.902 1 97.69 6 LEU B C 1
ATOM 1447 O O . LEU B 1 6 ? 17.703 -13.359 7.758 1 97.69 6 LEU B O 1
ATOM 1451 N N . VAL B 1 7 ? 18.375 -13.875 5.684 1 97.94 7 VAL B N 1
ATOM 1452 C CA . VAL B 1 7 ? 18.5 -12.484 5.25 1 97.94 7 VAL B CA 1
ATOM 1453 C C . VAL B 1 7 ? 17.141 -11.789 5.316 1 97.94 7 VAL B C 1
ATOM 1455 O O . VAL B 1 7 ? 17.031 -10.672 5.828 1 97.94 7 VAL B O 1
ATOM 1458 N N . LEU B 1 8 ? 16.125 -12.453 4.891 1 98.31 8 LEU B N 1
ATOM 1459 C CA . LEU B 1 8 ? 14.781 -11.891 4.926 1 98.31 8 LEU B CA 1
ATOM 1460 C C . LEU B 1 8 ? 14.344 -11.609 6.359 1 98.31 8 LEU B C 1
ATOM 1462 O O . LEU B 1 8 ? 13.828 -10.523 6.652 1 98.31 8 LEU B O 1
ATOM 1466 N N . ILE B 1 9 ? 14.57 -12.555 7.234 1 98.19 9 ILE B N 1
ATOM 1467 C CA . ILE B 1 9 ? 14.195 -12.398 8.641 1 98.19 9 ILE B CA 1
ATOM 1468 C C . ILE B 1 9 ? 14.984 -11.25 9.258 1 98.19 9 ILE B C 1
ATOM 1470 O O . ILE B 1 9 ? 14.43 -10.43 9.992 1 98.19 9 ILE B O 1
ATOM 1474 N N . MET B 1 10 ? 16.219 -11.133 8.961 1 98.19 10 MET B N 1
ATOM 1475 C CA . MET B 1 10 ? 17.062 -10.062 9.492 1 98.19 10 MET B CA 1
ATOM 1476 C C . MET B 1 10 ? 16.562 -8.695 9.023 1 98.19 10 MET B C 1
ATOM 1478 O O . MET B 1 10 ? 16.578 -7.727 9.781 1 98.19 10 MET B O 1
ATOM 1482 N N . LEU B 1 11 ? 16.172 -8.602 7.746 1 98.5 11 LEU B N 1
ATOM 1483 C CA . LEU B 1 11 ? 15.641 -7.34 7.238 1 98.5 11 LEU B CA 1
ATOM 1484 C C . LEU B 1 11 ? 14.398 -6.918 8.016 1 98.5 11 LEU B C 1
ATOM 1486 O O . LEU B 1 11 ? 14.219 -5.734 8.312 1 98.5 11 LEU B O 1
ATOM 1490 N N . TRP B 1 12 ? 13.578 -7.875 8.461 1 98.38 12 TRP B N 1
ATOM 1491 C CA . TRP B 1 12 ? 12.344 -7.594 9.195 1 98.38 12 TRP B CA 1
ATOM 1492 C C . TRP B 1 12 ? 12.648 -7.223 10.641 1 98.38 12 TRP B C 1
ATOM 1494 O O . TRP B 1 12 ? 11.789 -6.672 11.336 1 98.38 12 TRP B O 1
ATOM 1504 N N . ILE B 1 13 ? 13.789 -7.48 11.086 1 98.25 13 ILE B N 1
ATOM 1505 C CA . ILE B 1 13 ? 14.188 -7.105 12.438 1 98.25 13 ILE B CA 1
ATOM 1506 C C . ILE B 1 13 ? 14.953 -5.781 12.398 1 98.25 13 ILE B C 1
ATOM 1508 O O . ILE B 1 13 ? 14.594 -4.832 13.102 1 98.25 13 ILE B O 1
ATOM 1512 N N . ILE B 1 14 ? 15.898 -5.605 11.531 1 98.44 14 ILE B N 1
ATOM 1513 C CA . ILE B 1 14 ? 16.859 -4.5 11.516 1 98.44 14 ILE B CA 1
ATOM 1514 C C . ILE B 1 14 ? 16.156 -3.227 11.031 1 98.44 14 ILE B C 1
ATOM 1516 O O . ILE B 1 14 ? 16.328 -2.158 11.625 1 98.44 14 ILE B O 1
ATOM 1520 N N . LEU B 1 15 ? 15.398 -3.332 9.945 1 98.44 15 LEU B N 1
ATOM 1521 C CA . LEU B 1 15 ? 14.875 -2.129 9.312 1 98.44 15 LEU B CA 1
ATOM 1522 C C . LEU B 1 15 ? 13.859 -1.439 10.219 1 98.44 15 LEU B C 1
ATOM 1524 O O . LEU B 1 15 ? 13.883 -0.215 10.367 1 98.44 15 LEU B O 1
ATOM 1528 N N . PRO B 1 16 ? 12.977 -2.207 10.883 1 98.12 16 PRO B N 1
ATOM 1529 C CA . PRO B 1 16 ? 12.102 -1.522 11.836 1 98.12 16 PRO B CA 1
ATOM 1530 C C . PRO B 1 16 ? 12.875 -0.862 12.977 1 98.12 16 PRO B C 1
ATOM 1532 O O . PRO B 1 16 ? 12.492 0.216 13.445 1 98.12 16 PRO B O 1
ATOM 1535 N N . ILE B 1 17 ? 13.898 -1.454 13.43 1 98 17 ILE B N 1
ATOM 1536 C CA . ILE B 1 17 ? 14.727 -0.882 14.484 1 98 17 ILE B CA 1
ATOM 1537 C C . ILE B 1 17 ? 15.383 0.402 13.984 1 98 17 ILE B C 1
ATOM 1539 O O . ILE B 1 17 ? 15.406 1.412 14.695 1 98 17 ILE B O 1
ATOM 1543 N N . ILE B 1 18 ? 15.867 0.372 12.789 1 97.88 18 ILE B N 1
ATOM 1544 C CA . ILE B 1 18 ? 16.484 1.557 12.195 1 97.88 18 ILE B CA 1
ATOM 1545 C C . ILE B 1 18 ? 15.453 2.682 12.109 1 97.88 18 ILE B C 1
ATOM 1547 O O . ILE B 1 18 ? 15.734 3.818 12.492 1 97.88 18 ILE B O 1
ATOM 1551 N N . LEU B 1 19 ? 14.297 2.404 11.609 1 97.94 19 LEU B N 1
ATOM 1552 C CA . LEU B 1 19 ? 13.25 3.412 11.477 1 97.94 19 LEU B CA 1
ATOM 1553 C C . LEU B 1 19 ? 12.891 3.998 12.836 1 97.94 19 LEU B C 1
ATOM 1555 O O . LEU B 1 19 ? 12.742 5.215 12.977 1 97.94 19 LEU B O 1
ATOM 1559 N N . TRP B 1 20 ? 12.828 3.111 13.789 1 96.88 20 TRP B N 1
ATOM 1560 C CA . TRP B 1 20 ? 12.492 3.545 15.141 1 96.88 20 TRP B CA 1
ATOM 1561 C C . TRP B 1 20 ? 13.555 4.496 15.688 1 96.88 20 TRP B C 1
ATOM 1563 O O . TRP B 1 20 ? 13.227 5.488 16.344 1 96.88 20 TRP B O 1
ATOM 1573 N N . LYS B 1 21 ? 14.719 4.336 15.406 1 97.38 21 LYS B N 1
ATOM 1574 C CA . LYS B 1 21 ? 15.828 5.129 15.922 1 97.38 21 LYS B CA 1
ATOM 1575 C C . LYS B 1 21 ? 15.984 6.434 15.148 1 97.38 21 LYS B C 1
ATOM 1577 O O . LYS B 1 21 ? 16.328 7.469 15.719 1 97.38 21 LYS B O 1
ATOM 1582 N N . VAL B 1 22 ? 15.719 6.375 13.906 1 97.06 22 VAL B N 1
ATOM 1583 C CA . VAL B 1 22 ? 16.062 7.492 13.039 1 97.06 22 VAL B CA 1
ATOM 1584 C C . VAL B 1 22 ? 14.898 8.477 12.961 1 97.06 22 VAL B C 1
ATOM 1586 O O . VAL B 1 22 ? 15.102 9.68 12.781 1 97.06 22 VAL B O 1
ATOM 1589 N N . ILE B 1 23 ? 13.703 8.039 13.055 1 97.06 23 ILE B N 1
ATOM 1590 C CA . ILE B 1 23 ? 12.531 8.898 12.898 1 97.06 23 ILE B CA 1
ATOM 1591 C C . ILE B 1 23 ? 12.297 9.688 14.188 1 97.06 23 ILE B C 1
ATOM 1593 O O . ILE B 1 23 ? 11.914 9.117 15.203 1 97.06 23 ILE B O 1
ATOM 1597 N N . PRO B 1 24 ? 12.5 10.953 14.133 1 95.31 24 PRO B N 1
ATOM 1598 C CA . PRO B 1 24 ? 12.086 11.75 15.289 1 95.31 24 PRO B CA 1
ATOM 1599 C C . PRO B 1 24 ? 10.578 11.742 15.508 1 95.31 24 PRO B C 1
ATOM 1601 O O . PRO B 1 24 ? 9.812 11.734 14.539 1 95.31 24 PRO B O 1
ATOM 1604 N N . ARG B 1 25 ? 10.164 11.867 16.703 1 92.25 25 ARG B N 1
ATOM 1605 C CA . ARG B 1 25 ? 8.742 11.773 17.031 1 92.25 25 ARG B CA 1
ATOM 1606 C C . ARG B 1 25 ? 7.945 12.875 16.344 1 92.25 25 ARG B C 1
ATOM 1608 O O . ARG B 1 25 ? 6.82 12.641 15.898 1 92.25 25 ARG B O 1
ATOM 1615 N N . HIS B 1 26 ? 8.508 14.031 16.234 1 91.44 26 HIS B N 1
ATOM 1616 C CA . HIS B 1 26 ? 7.785 15.172 15.68 1 91.44 26 HIS B CA 1
ATOM 1617 C C . HIS B 1 26 ? 7.664 15.07 14.164 1 91.44 26 HIS B C 1
ATOM 1619 O O . HIS B 1 26 ? 6.902 15.82 13.547 1 91.44 26 HIS B O 1
ATOM 1625 N N . ARG B 1 27 ? 8.422 14.062 13.5 1 94.12 27 ARG B N 1
ATOM 1626 C CA . ARG B 1 27 ? 8.367 13.906 12.047 1 94.12 27 ARG B CA 1
ATOM 1627 C C . ARG B 1 27 ? 7.75 12.562 11.664 1 94.12 27 ARG B C 1
ATOM 1629 O O . ARG B 1 27 ? 7.898 12.109 10.531 1 94.12 27 ARG B O 1
ATOM 1636 N N . LEU B 1 28 ? 7.102 11.945 12.602 1 95.19 28 LEU B N 1
ATOM 1637 C CA . LEU B 1 28 ? 6.496 10.633 12.391 1 95.19 28 LEU B CA 1
ATOM 1638 C C . LEU B 1 28 ? 5.434 10.695 11.297 1 95.19 28 LEU B C 1
ATOM 1640 O O . LEU B 1 28 ? 5.32 9.773 10.484 1 95.19 28 LEU B O 1
ATOM 1644 N N . ARG B 1 29 ? 4.656 11.758 11.219 1 93.44 29 ARG B N 1
ATOM 1645 C CA . ARG B 1 29 ? 3.611 11.898 10.211 1 93.44 29 ARG B CA 1
ATOM 1646 C C . ARG B 1 29 ? 4.211 11.992 8.812 1 93.44 29 ARG B C 1
ATOM 1648 O O . ARG B 1 29 ? 3.693 11.391 7.867 1 93.44 29 ARG B O 1
ATOM 1655 N N . GLU B 1 30 ? 5.262 12.719 8.773 1 94.19 30 GLU B N 1
ATOM 1656 C CA . GLU B 1 30 ? 5.984 12.844 7.512 1 94.19 30 GLU B CA 1
ATOM 1657 C C . GLU B 1 30 ? 6.551 11.5 7.059 1 94.19 30 GLU B C 1
ATOM 1659 O O . GLU B 1 30 ? 6.406 11.125 5.891 1 94.19 30 GLU B O 1
ATOM 1664 N N . ALA B 1 31 ? 7.117 10.812 7.949 1 97.25 31 ALA B N 1
ATOM 1665 C CA . ALA B 1 31 ? 7.723 9.516 7.66 1 97.25 31 ALA B CA 1
ATOM 1666 C C . ALA B 1 31 ? 6.668 8.5 7.223 1 97.25 31 ALA B C 1
ATOM 1668 O O . ALA B 1 31 ? 6.871 7.77 6.25 1 97.25 31 ALA B O 1
ATOM 1669 N N . LEU B 1 32 ? 5.57 8.484 7.898 1 96.94 32 LEU B N 1
ATOM 1670 C CA . LEU B 1 32 ? 4.52 7.527 7.566 1 96.94 32 LEU B CA 1
ATOM 1671 C C . LEU B 1 32 ? 3.875 7.867 6.227 1 96.94 32 LEU B C 1
ATOM 1673 O O . LEU B 1 32 ? 3.498 6.973 5.469 1 96.94 32 LEU B O 1
ATOM 1677 N N . ALA B 1 33 ? 3.713 9.141 6 1 96 33 ALA B N 1
ATOM 1678 C CA . ALA B 1 33 ? 3.189 9.539 4.699 1 96 33 ALA B CA 1
ATOM 1679 C C . ALA B 1 33 ? 4.094 9.055 3.57 1 96 33 ALA B C 1
ATOM 1681 O O . ALA B 1 33 ? 3.613 8.547 2.555 1 96 33 ALA B O 1
ATOM 1682 N N . ALA B 1 34 ? 5.363 9.172 3.762 1 98 34 ALA B N 1
ATOM 1683 C CA . ALA B 1 34 ? 6.328 8.719 2.762 1 98 34 ALA B CA 1
ATOM 1684 C C . ALA B 1 34 ? 6.293 7.203 2.613 1 98 34 ALA B C 1
ATOM 1686 O O . ALA B 1 34 ? 6.293 6.68 1.495 1 98 34 ALA B O 1
ATOM 1687 N N . LEU B 1 35 ? 6.25 6.543 3.719 1 98.44 35 LEU B N 1
ATOM 1688 C CA . LEU B 1 35 ? 6.262 5.082 3.734 1 98.44 35 LEU B CA 1
ATOM 1689 C C . LEU B 1 35 ? 5.051 4.52 3.002 1 98.44 35 LEU B C 1
ATOM 1691 O O . LEU B 1 35 ? 5.191 3.674 2.117 1 98.44 35 LEU B O 1
ATOM 1695 N N . LEU B 1 36 ? 3.953 5.031 3.352 1 98.19 36 LEU B N 1
ATOM 1696 C CA . LEU B 1 36 ? 2.703 4.516 2.805 1 98.19 36 LEU B CA 1
ATOM 1697 C C . LEU B 1 36 ? 2.588 4.836 1.318 1 98.19 36 LEU B C 1
ATOM 1699 O O . LEU B 1 36 ? 2.189 3.98 0.523 1 98.19 36 LEU B O 1
ATOM 1703 N N . PHE B 1 37 ? 2.924 6 0.974 1 98.25 37 PHE B N 1
ATOM 1704 C CA . PHE B 1 37 ? 2.807 6.402 -0.423 1 98.25 37 PHE B CA 1
ATOM 1705 C C . PHE B 1 37 ? 3.787 5.625 -1.294 1 98.25 37 PHE B C 1
ATOM 1707 O O . PHE B 1 37 ? 3.438 5.18 -2.389 1 98.25 37 PHE B O 1
ATOM 1714 N N . PHE B 1 38 ? 4.945 5.512 -0.768 1 98.44 38 PHE B N 1
ATOM 1715 C CA . PHE B 1 38 ? 5.953 4.793 -1.539 1 98.44 38 PHE B CA 1
ATOM 1716 C C . PHE B 1 38 ? 5.574 3.324 -1.686 1 98.44 38 PHE B C 1
ATOM 1718 O O . PHE B 1 38 ? 5.801 2.721 -2.736 1 98.44 38 PHE B O 1
ATOM 1725 N N . GLN B 1 39 ? 5.066 2.84 -0.626 1 97.06 39 GLN B N 1
ATOM 1726 C CA . GLN B 1 39 ? 4.586 1.464 -0.68 1 97.06 39 GLN B CA 1
ATOM 1727 C C . GLN B 1 39 ? 3.535 1.291 -1.772 1 97.06 39 GLN B C 1
ATOM 1729 O O . GLN B 1 39 ? 3.562 0.31 -2.518 1 97.06 39 GLN B O 1
ATOM 1734 N N . MET B 1 40 ? 2.637 2.182 -1.843 1 96.38 40 MET B N 1
ATOM 1735 C CA . MET B 1 40 ? 1.614 2.156 -2.885 1 96.38 40 MET B CA 1
ATOM 1736 C C . MET B 1 40 ? 2.248 2.193 -4.27 1 96.38 40 MET B C 1
ATOM 1738 O O . MET B 1 40 ? 1.845 1.445 -5.164 1 96.38 40 MET B 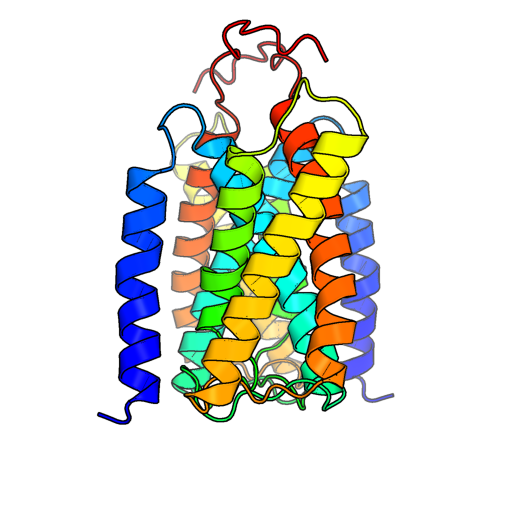O 1
ATOM 1742 N N . LEU B 1 41 ? 3.244 2.953 -4.426 1 96.44 41 LEU B N 1
ATOM 1743 C CA . LEU B 1 41 ? 3.916 3.08 -5.715 1 96.44 41 LEU B CA 1
ATOM 1744 C C . LEU B 1 41 ? 4.676 1.805 -6.062 1 96.44 41 LEU B C 1
ATOM 1746 O O . LEU B 1 41 ? 4.605 1.322 -7.191 1 96.44 41 LEU B O 1
ATOM 1750 N N . THR B 1 42 ? 5.348 1.304 -5.066 1 93.94 42 THR B N 1
ATOM 1751 C CA . THR B 1 42 ? 6.207 0.16 -5.344 1 93.94 42 THR B CA 1
ATOM 1752 C C . THR B 1 42 ? 5.375 -1.061 -5.73 1 93.94 42 THR B C 1
ATOM 1754 O O . THR B 1 42 ? 5.789 -1.861 -6.57 1 93.94 42 THR B O 1
ATOM 1757 N N . TRP B 1 43 ? 4.203 -1.203 -5.191 1 92.62 43 TRP B N 1
ATOM 1758 C CA . TRP B 1 43 ? 3.338 -2.322 -5.551 1 92.62 43 TRP B CA 1
ATOM 1759 C C . TRP B 1 43 ? 2.957 -2.27 -7.023 1 92.62 43 TRP B C 1
ATOM 1761 O O . TRP B 1 43 ? 3.002 -3.285 -7.723 1 92.62 43 TRP B O 1
ATOM 1771 N N . VAL B 1 44 ? 2.639 -1.152 -7.469 1 93.69 44 VAL B N 1
ATOM 1772 C CA . VAL B 1 44 ? 2.213 -0.987 -8.859 1 93.69 44 VAL B CA 1
ATOM 1773 C C . VAL B 1 44 ? 3.357 -1.355 -9.797 1 93.69 44 VAL B C 1
ATOM 1775 O O . VAL B 1 44 ? 3.18 -2.152 -10.719 1 93.69 44 VAL B O 1
ATOM 1778 N N . PHE B 1 45 ? 4.477 -0.893 -9.531 1 92.25 45 PHE B N 1
ATOM 1779 C CA . PHE B 1 45 ? 5.621 -1.143 -10.398 1 92.25 45 PHE B CA 1
ATOM 1780 C C . PHE B 1 45 ? 6.059 -2.6 -10.312 1 92.25 45 PHE B C 1
ATOM 1782 O O . PHE B 1 45 ? 6.332 -3.232 -11.336 1 92.25 45 PHE B O 1
ATOM 1789 N N . SER B 1 46 ? 6.082 -3.084 -9.141 1 93 46 SER B N 1
ATOM 1790 C CA . SER B 1 46 ? 6.551 -4.457 -8.953 1 93 46 SER B CA 1
ATOM 1791 C C . SER B 1 46 ? 5.594 -5.457 -9.594 1 93 46 SER B C 1
ATOM 1793 O O . SER B 1 46 ? 6.023 -6.426 -10.219 1 93 46 SER B O 1
ATOM 1795 N N . ILE B 1 47 ? 4.332 -5.234 -9.453 1 95.12 47 ILE B N 1
ATOM 1796 C CA . ILE B 1 47 ? 3.33 -6.105 -10.055 1 95.12 47 ILE B CA 1
ATOM 1797 C C . ILE B 1 47 ? 3.426 -6.027 -11.578 1 95.12 47 ILE B C 1
ATOM 1799 O O . ILE B 1 47 ? 3.43 -7.055 -12.266 1 95.12 47 ILE B O 1
ATOM 1803 N N . GLY B 1 48 ? 3.537 -4.855 -12.117 1 94.5 48 GLY B N 1
ATOM 1804 C CA . GLY B 1 48 ? 3.672 -4.691 -13.555 1 94.5 48 GLY B CA 1
ATOM 1805 C C . GLY B 1 48 ? 4.914 -5.359 -14.117 1 94.5 48 GLY B C 1
ATOM 1806 O O . GLY B 1 48 ? 4.836 -6.086 -15.109 1 94.5 48 GLY B O 1
ATOM 1807 N N . LEU B 1 49 ? 6.012 -5.164 -13.453 1 93.19 49 LEU B N 1
ATOM 1808 C CA . LEU B 1 49 ? 7.281 -5.707 -13.922 1 93.19 49 LEU B CA 1
ATOM 1809 C C . LEU B 1 49 ? 7.309 -7.227 -13.789 1 93.19 49 LEU B C 1
ATOM 1811 O O . LEU B 1 49 ? 7.855 -7.918 -14.648 1 93.19 49 LEU B O 1
ATOM 1815 N N . THR B 1 50 ? 6.77 -7.711 -12.711 1 94.44 50 THR B N 1
ATOM 1816 C CA . THR B 1 50 ? 6.699 -9.156 -12.523 1 94.44 50 THR B CA 1
ATOM 1817 C C . THR B 1 50 ? 5.762 -9.789 -13.539 1 94.44 50 THR B C 1
ATOM 1819 O O . THR B 1 50 ? 6.062 -10.852 -14.094 1 94.44 50 THR B O 1
ATOM 1822 N N . TYR B 1 51 ? 4.668 -9.141 -13.773 1 95.88 51 TYR B N 1
ATOM 1823 C CA . TYR B 1 51 ? 3.707 -9.609 -14.766 1 95.88 51 TYR B CA 1
ATOM 1824 C C . TYR B 1 51 ? 4.352 -9.703 -16.141 1 95.88 51 TYR B C 1
ATOM 1826 O O . TYR B 1 51 ? 4.105 -10.656 -16.891 1 95.88 51 TYR B O 1
ATOM 1834 N N . ALA B 1 52 ? 5.18 -8.797 -16.484 1 94.19 52 ALA B N 1
ATOM 1835 C CA . ALA B 1 52 ? 5.844 -8.742 -17.781 1 94.19 52 ALA B CA 1
ATOM 1836 C C . ALA B 1 52 ? 7.043 -9.68 -17.828 1 94.19 52 ALA B C 1
ATOM 1838 O O . ALA B 1 52 ? 7.723 -9.781 -18.844 1 94.19 52 ALA B O 1
ATOM 1839 N N . GLY B 1 53 ? 7.371 -10.289 -16.703 1 92.56 53 GLY B N 1
ATOM 1840 C CA . GLY B 1 53 ? 8.484 -11.227 -16.641 1 92.56 53 GLY B CA 1
ATOM 1841 C C . GLY B 1 53 ? 9.828 -10.539 -16.484 1 92.56 53 GLY B C 1
ATOM 1842 O O . GLY B 1 53 ? 10.875 -11.148 -16.75 1 92.56 53 GLY B O 1
ATOM 1843 N N . LEU B 1 54 ? 9.82 -9.297 -16.078 1 91.62 54 LEU B N 1
ATOM 1844 C CA . LEU B 1 54 ? 11.039 -8.5 -16.016 1 91.62 54 LEU B CA 1
ATOM 1845 C C . LEU B 1 54 ? 11.617 -8.516 -14.602 1 91.62 54 LEU B C 1
ATOM 1847 O O . LEU B 1 54 ? 12.758 -8.102 -14.398 1 91.62 54 LEU B O 1
ATOM 1851 N N . LEU B 1 55 ? 10.82 -8.93 -13.648 1 90.88 55 LEU B N 1
ATOM 1852 C CA . LEU B 1 55 ? 11.25 -9.023 -12.258 1 90.88 55 LEU B CA 1
ATOM 1853 C C . LEU B 1 55 ? 10.852 -10.367 -11.656 1 90.88 55 LEU B C 1
ATOM 1855 O O . LEU B 1 55 ? 9.711 -10.812 -11.805 1 90.88 55 LEU B O 1
ATOM 1859 N N . GLU B 1 56 ? 11.812 -11.031 -11.07 1 92.94 56 GLU B N 1
ATOM 1860 C CA . GLU B 1 56 ? 11.562 -12.328 -10.453 1 92.94 56 GLU B CA 1
ATOM 1861 C C . GLU B 1 56 ? 12.148 -12.391 -9.039 1 92.94 56 GLU B C 1
ATOM 1863 O O . GLU B 1 56 ? 13.227 -11.852 -8.789 1 92.94 56 GLU B O 1
ATOM 1868 N N . ALA B 1 57 ? 11.445 -13.023 -8.195 1 95.75 57 ALA B N 1
ATOM 1869 C CA . ALA B 1 57 ? 11.867 -13.266 -6.82 1 95.75 57 ALA B CA 1
ATOM 1870 C C . ALA B 1 57 ? 11.758 -14.742 -6.461 1 95.75 57 ALA B C 1
ATOM 1872 O O . ALA B 1 57 ? 10.766 -15.164 -5.852 1 95.75 57 ALA B O 1
ATOM 1873 N N . PRO B 1 58 ? 12.797 -15.516 -6.715 1 95.56 58 PRO B N 1
ATOM 1874 C CA . PRO B 1 58 ? 12.727 -16.969 -6.512 1 95.56 58 PRO B CA 1
ATOM 1875 C C . PRO B 1 58 ? 12.492 -17.359 -5.055 1 95.56 58 PRO B C 1
ATOM 1877 O O . PRO B 1 58 ? 11.742 -18.281 -4.773 1 95.56 58 PRO B O 1
ATOM 1880 N N . VAL B 1 59 ? 13.211 -16.75 -4.172 1 97.06 59 VAL B N 1
ATOM 1881 C CA . VAL B 1 59 ? 13 -17 -2.75 1 97.06 59 VAL B CA 1
ATOM 1882 C C . VAL B 1 59 ? 12.289 -15.789 -2.123 1 97.06 59 VAL B C 1
ATOM 1884 O O . VAL B 1 59 ? 12.758 -14.656 -2.25 1 97.06 59 VAL B O 1
ATOM 1887 N N . ARG B 1 60 ? 11.18 -16.016 -1.487 1 96.81 60 ARG B N 1
ATOM 1888 C CA . ARG B 1 60 ? 10.359 -14.953 -0.916 1 96.81 60 ARG B CA 1
ATOM 1889 C C . ARG B 1 60 ? 9.414 -15.508 0.143 1 96.81 60 ARG B C 1
ATOM 1891 O O . ARG B 1 60 ? 9.133 -16.703 0.175 1 96.81 60 ARG B O 1
ATOM 1898 N N . PHE B 1 61 ? 9.016 -14.602 0.962 1 97.12 61 PHE B N 1
ATOM 1899 C CA . PHE B 1 61 ? 7.906 -14.953 1.84 1 97.12 61 PHE B CA 1
ATOM 1900 C C . PHE B 1 61 ? 6.594 -15 1.062 1 97.12 61 PHE B C 1
ATOM 1902 O O . PHE B 1 61 ? 6.434 -14.305 0.061 1 97.12 61 PHE B O 1
ATOM 1909 N N . PHE B 1 62 ? 5.621 -15.945 1.43 1 97.19 62 PHE B N 1
ATOM 1910 C CA . PHE B 1 62 ? 4.277 -16.047 0.881 1 97.19 62 PHE B CA 1
ATOM 1911 C C . PHE B 1 62 ? 4.32 -16.438 -0.59 1 97.19 62 PHE B C 1
ATOM 1913 O O . PHE B 1 62 ? 3.658 -15.82 -1.425 1 97.19 62 PHE B O 1
ATOM 1920 N N . LYS B 1 63 ? 5.09 -17.391 -0.87 1 95.25 63 LYS B N 1
ATOM 1921 C CA . LYS B 1 63 ? 5.352 -17.828 -2.236 1 95.25 63 LYS B CA 1
ATOM 1922 C C . LYS B 1 63 ? 4.066 -18.281 -2.922 1 95.25 63 LYS B C 1
ATOM 1924 O O . LYS B 1 63 ? 3.926 -18.156 -4.141 1 95.25 63 LYS B O 1
ATOM 1929 N N . GLU B 1 64 ? 3.119 -18.75 -2.143 1 94.94 64 GLU B N 1
ATOM 1930 C CA . GLU B 1 64 ? 1.879 -19.266 -2.719 1 94.94 64 GLU B CA 1
ATOM 1931 C C . GLU B 1 64 ? 0.927 -18.141 -3.084 1 94.94 64 GLU B C 1
ATOM 1933 O O . GLU B 1 64 ? -0.004 -18.328 -3.869 1 94.94 64 GLU B O 1
ATOM 1938 N N . ALA B 1 65 ? 1.205 -17 -2.562 1 96.38 65 ALA B N 1
ATOM 1939 C CA . ALA B 1 65 ? 0.255 -15.906 -2.725 1 96.38 65 ALA B CA 1
ATOM 1940 C C . ALA B 1 65 ? 0.72 -14.938 -3.803 1 96.38 65 ALA B C 1
ATOM 1942 O O . ALA B 1 65 ? -0.1 -14.289 -4.461 1 96.38 65 ALA B O 1
ATOM 1943 N N . THR B 1 66 ? 2.01 -14.828 -3.893 1 96.31 66 THR B N 1
ATOM 1944 C CA . THR B 1 66 ? 2.496 -13.812 -4.824 1 96.31 66 THR B CA 1
ATOM 1945 C C . THR B 1 66 ? 3.889 -14.172 -5.336 1 96.31 66 THR B C 1
ATOM 1947 O O . THR B 1 66 ? 4.66 -14.836 -4.637 1 96.31 66 THR B O 1
ATOM 1950 N N . LYS B 1 67 ? 4.172 -13.711 -6.52 1 96.5 67 LYS B N 1
ATOM 1951 C CA . LYS B 1 67 ? 5.512 -13.844 -7.09 1 96.5 67 LYS B CA 1
ATOM 1952 C C . LYS B 1 67 ? 6.352 -12.594 -6.809 1 96.5 67 LYS B C 1
ATOM 1954 O O . LYS B 1 67 ? 7.547 -12.57 -7.109 1 96.5 67 LYS B O 1
ATOM 1959 N N . ILE B 1 68 ? 5.703 -11.578 -6.199 1 95.38 68 ILE B N 1
ATOM 1960 C CA . ILE B 1 68 ? 6.363 -10.328 -5.82 1 95.38 68 ILE B CA 1
ATOM 1961 C C . ILE B 1 68 ? 7.023 -10.492 -4.457 1 95.38 68 ILE B C 1
ATOM 1963 O O . ILE B 1 68 ? 6.473 -11.141 -3.564 1 95.38 68 ILE B O 1
ATOM 1967 N N . ASN B 1 69 ? 8.195 -9.953 -4.312 1 96 69 ASN B N 1
ATOM 1968 C CA . ASN B 1 69 ? 8.867 -10.016 -3.021 1 96 69 ASN B CA 1
ATOM 1969 C C . ASN B 1 69 ? 8.219 -9.086 -2.002 1 96 69 ASN B C 1
ATOM 1971 O O . ASN B 1 69 ? 8.453 -7.875 -2.027 1 96 69 ASN B O 1
ATOM 1975 N N . PHE B 1 70 ? 7.527 -9.664 -1.109 1 96.69 70 PHE B N 1
ATOM 1976 C CA . PHE B 1 70 ? 6.766 -8.938 -0.101 1 96.69 70 PHE B CA 1
ATOM 1977 C C . PHE B 1 70 ? 7.688 -8.094 0.77 1 96.69 70 PHE B C 1
ATOM 1979 O O . PHE B 1 70 ? 7.391 -6.934 1.058 1 96.69 70 PHE B O 1
ATOM 1986 N N . THR B 1 71 ? 8.758 -8.609 1.187 1 97.62 71 THR B N 1
ATOM 1987 C CA . THR B 1 71 ? 9.695 -7.93 2.068 1 97.62 71 THR B CA 1
ATOM 1988 C C . THR B 1 71 ? 10.25 -6.672 1.404 1 97.62 71 THR B C 1
ATOM 1990 O O . THR B 1 71 ? 10.312 -5.609 2.027 1 97.62 71 THR B O 1
ATOM 1993 N N . MET B 1 72 ? 10.57 -6.75 0.147 1 97.12 72 MET B N 1
ATOM 1994 C CA . MET B 1 72 ? 11.141 -5.609 -0.566 1 97.12 72 MET B CA 1
ATOM 1995 C C . MET B 1 72 ? 10.109 -4.508 -0.748 1 97.12 72 MET B C 1
ATOM 1997 O O . MET B 1 72 ? 10.383 -3.338 -0.474 1 97.12 72 MET B O 1
ATOM 2001 N N . GLU B 1 73 ? 8.914 -4.859 -1.125 1 95 73 GLU B N 1
ATOM 2002 C CA . GLU B 1 73 ? 7.898 -3.881 -1.495 1 95 73 GLU B CA 1
ATOM 2003 C C . GLU B 1 73 ? 7.234 -3.281 -0.259 1 95 73 GLU B C 1
ATOM 2005 O O . GLU B 1 73 ? 6.805 -2.125 -0.277 1 95 73 GLU B O 1
ATOM 2010 N N . TYR B 1 74 ? 7.18 -4.082 0.735 1 96.5 74 TYR B N 1
ATOM 2011 C CA . TYR B 1 74 ? 6.426 -3.658 1.91 1 96.5 74 TYR B CA 1
ATOM 2012 C C . TYR B 1 74 ? 7.328 -2.945 2.908 1 96.5 74 TYR B C 1
ATOM 2014 O O . TYR B 1 74 ? 6.871 -2.082 3.662 1 96.5 74 TYR B O 1
ATOM 2022 N N . LEU B 1 75 ? 8.562 -3.299 2.934 1 97.75 75 LEU B N 1
ATOM 2023 C CA . LEU B 1 75 ? 9.398 -2.844 4.035 1 97.75 75 LEU B CA 1
ATOM 2024 C C . LEU B 1 75 ? 10.664 -2.168 3.516 1 97.75 75 LEU B C 1
ATOM 2026 O O . LEU B 1 75 ? 10.906 -0.994 3.801 1 97.75 75 LEU B O 1
ATOM 2030 N N . VAL B 1 76 ? 11.43 -2.816 2.674 1 98.5 76 VAL B N 1
ATOM 2031 C CA . VAL B 1 76 ? 12.781 -2.373 2.342 1 98.5 76 VAL B CA 1
ATOM 2032 C C . VAL B 1 76 ? 12.711 -1.076 1.536 1 98.5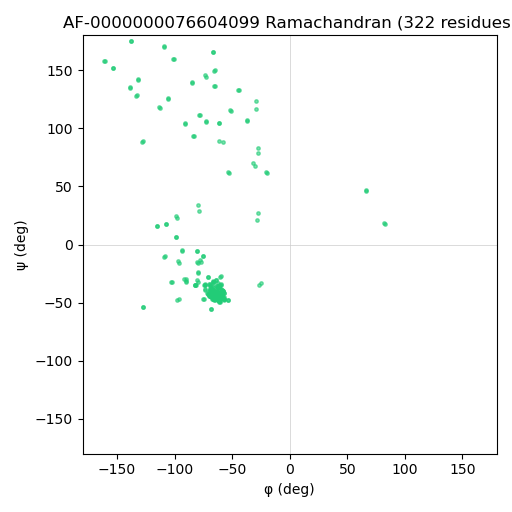 76 VAL B C 1
ATOM 2034 O O . VAL B 1 76 ? 13.273 -0.056 1.944 1 98.5 76 VAL B O 1
ATOM 2037 N N . PHE B 1 77 ? 11.984 -1.107 0.446 1 98.31 77 PHE B N 1
ATOM 2038 C CA . PHE B 1 77 ? 11.969 0.054 -0.437 1 98.31 77 PHE B CA 1
ATOM 2039 C C . PHE B 1 77 ? 11.25 1.226 0.222 1 98.31 77 PHE B C 1
ATOM 2041 O O . PHE B 1 77 ? 11.742 2.357 0.188 1 98.31 77 PHE B O 1
ATOM 2048 N N . PRO B 1 78 ? 10.164 1.003 0.869 1 98.19 78 PRO B N 1
ATOM 2049 C CA . PRO B 1 78 ? 9.539 2.109 1.597 1 98.19 78 PRO B CA 1
ATOM 2050 C C . PRO B 1 78 ? 10.438 2.676 2.695 1 98.19 78 PRO B C 1
ATOM 2052 O O . PRO B 1 78 ? 10.398 3.881 2.963 1 98.19 78 PRO B O 1
ATOM 2055 N N . THR B 1 79 ? 11.188 1.799 3.344 1 98.56 79 THR B N 1
ATOM 2056 C CA . THR B 1 79 ? 12.133 2.281 4.344 1 98.56 79 THR B CA 1
ATOM 2057 C C . THR B 1 79 ? 13.141 3.234 3.717 1 98.56 79 THR B C 1
ATOM 2059 O O . THR B 1 79 ? 13.445 4.285 4.285 1 98.56 79 THR B O 1
ATOM 2062 N N . ALA B 1 80 ? 13.648 2.887 2.588 1 98.5 80 ALA B N 1
ATOM 2063 C CA . ALA B 1 80 ? 14.578 3.758 1.879 1 98.5 80 ALA B CA 1
ATOM 2064 C C . ALA B 1 80 ? 13.945 5.109 1.571 1 98.5 80 ALA B C 1
ATOM 2066 O O . ALA B 1 80 ? 14.594 6.152 1.676 1 98.5 80 ALA B O 1
ATOM 2067 N N . ALA B 1 81 ? 12.719 5.098 1.205 1 98.44 81 ALA B N 1
ATOM 2068 C CA . ALA B 1 81 ? 12.008 6.336 0.903 1 98.44 81 ALA B CA 1
ATOM 2069 C C . ALA B 1 81 ? 11.898 7.223 2.143 1 98.44 81 ALA B C 1
ATOM 2071 O O . ALA B 1 81 ? 12.008 8.445 2.049 1 98.44 81 ALA B O 1
ATOM 2072 N N . VAL B 1 82 ? 11.625 6.59 3.238 1 98.5 82 VAL B N 1
ATOM 2073 C CA . VAL B 1 82 ? 11.523 7.332 4.492 1 98.5 82 VAL B CA 1
ATOM 2074 C C . VAL B 1 82 ? 12.867 7.992 4.809 1 98.5 82 VAL B C 1
ATOM 2076 O O . VAL B 1 82 ? 12.914 9.18 5.148 1 98.5 82 VAL B O 1
ATOM 2079 N N . LEU B 1 83 ? 13.938 7.242 4.699 1 98.38 83 LEU B N 1
ATOM 2080 C CA . LEU B 1 83 ? 15.258 7.781 4.98 1 98.38 83 LEU B CA 1
ATOM 2081 C C . LEU B 1 83 ? 15.625 8.883 3.988 1 98.38 83 LEU B C 1
ATOM 2083 O O . LEU B 1 83 ? 16.219 9.898 4.371 1 98.38 83 LEU B O 1
ATOM 2087 N N . PHE B 1 84 ? 15.32 8.664 2.734 1 98.31 84 PHE B N 1
ATOM 2088 C CA . PHE B 1 84 ? 15.477 9.688 1.703 1 98.31 84 PHE B CA 1
ATOM 2089 C C . PHE B 1 84 ? 14.75 10.969 2.094 1 98.31 84 PHE B C 1
ATOM 2091 O O . PHE B 1 84 ? 15.312 12.062 1.999 1 98.31 84 PHE B O 1
ATOM 2098 N N . GLN B 1 85 ? 13.508 10.805 2.531 1 97.31 85 GLN B N 1
ATOM 2099 C CA . GLN B 1 85 ? 12.664 11.938 2.873 1 97.31 85 GLN B CA 1
ATOM 2100 C C . GLN B 1 85 ? 13.219 12.695 4.078 1 97.31 85 GLN B C 1
ATOM 2102 O O . GLN B 1 85 ? 13.289 13.93 4.066 1 97.31 85 GLN B O 1
ATOM 2107 N N . LEU B 1 86 ? 13.602 12.008 5.055 1 95.88 86 LEU B N 1
ATOM 2108 C CA . LEU B 1 86 ? 14.039 12.609 6.309 1 95.88 86 LEU B CA 1
ATOM 2109 C C . LEU B 1 86 ? 15.383 13.305 6.133 1 95.88 86 LEU B C 1
ATOM 2111 O O . LEU B 1 86 ? 15.68 14.281 6.832 1 95.88 86 LEU B O 1
ATOM 2115 N N . SER B 1 87 ? 16.188 12.875 5.242 1 95.81 87 SER B N 1
ATOM 2116 C CA . SER B 1 87 ? 17.516 13.445 5.051 1 95.81 87 SER B CA 1
ATOM 2117 C C . SER B 1 87 ? 17.531 14.445 3.896 1 95.81 87 SER B C 1
ATOM 2119 O O . SER B 1 87 ? 18.594 14.906 3.479 1 95.81 87 SER B O 1
ATOM 2121 N N . PHE B 1 88 ? 16.422 14.711 3.404 1 94.94 88 PHE B N 1
ATOM 2122 C CA . PHE B 1 88 ? 16.359 15.57 2.229 1 94.94 88 PHE B CA 1
ATOM 2123 C C . PHE B 1 88 ? 16.844 16.984 2.559 1 94.94 88 PHE B C 1
ATOM 2125 O O . PHE B 1 88 ? 16.422 17.578 3.549 1 94.94 88 PHE B O 1
ATOM 2132 N N . PRO B 1 89 ? 17.594 17.484 1.719 1 91.12 89 PRO B N 1
ATOM 2133 C CA . PRO B 1 89 ? 18.094 18.844 1.965 1 91.12 89 PRO B CA 1
ATOM 2134 C C . PRO B 1 89 ? 17.109 19.922 1.518 1 91.12 89 PRO B C 1
ATOM 2136 O O . PRO B 1 89 ? 17.141 20.344 0.363 1 91.12 89 PRO B O 1
ATOM 2139 N N . HIS B 1 90 ? 16.266 20.422 2.314 1 83.56 90 HIS B N 1
ATOM 2140 C CA . HIS B 1 90 ? 15.164 21.328 2.004 1 83.56 90 HIS B CA 1
ATOM 2141 C C . HIS B 1 90 ? 15.68 22.688 1.544 1 83.56 90 HIS B C 1
ATOM 2143 O O . HIS B 1 90 ? 15.148 23.266 0.596 1 83.56 90 HIS B O 1
ATOM 2149 N N . LYS B 1 91 ? 16.656 23.234 2.131 1 85.06 91 LYS B N 1
ATOM 2150 C CA . LYS B 1 91 ? 17.141 24.578 1.833 1 85.06 91 LYS B CA 1
ATOM 2151 C C . LYS B 1 91 ? 18.328 24.547 0.89 1 85.06 91 LYS B C 1
ATOM 2153 O O . LYS B 1 91 ? 19 25.562 0.694 1 85.06 91 LYS B O 1
ATOM 2158 N N . ALA B 1 92 ? 18.406 23.5 0.18 1 85.81 92 ALA B N 1
ATOM 2159 C CA . ALA B 1 92 ? 19.609 23.375 -0.64 1 85.81 92 ALA B CA 1
ATOM 2160 C C . ALA B 1 92 ? 19.328 23.75 -2.092 1 85.81 92 ALA B C 1
ATOM 2162 O O . ALA B 1 92 ? 18.172 23.844 -2.498 1 85.81 92 ALA B O 1
ATOM 2163 N N . ARG B 1 93 ? 20.438 24.062 -2.732 1 89.94 93 ARG B N 1
ATOM 2164 C CA . ARG B 1 93 ? 20.359 24.375 -4.156 1 89.94 93 ARG B CA 1
ATOM 2165 C C . ARG B 1 93 ? 19.953 23.141 -4.965 1 89.94 93 ARG B C 1
ATOM 2167 O O . ARG B 1 93 ? 19.938 22.031 -4.441 1 89.94 93 ARG B O 1
ATOM 2174 N N . TYR B 1 94 ? 19.562 23.344 -6.211 1 89.69 94 TYR B N 1
ATOM 2175 C CA . TYR B 1 94 ? 19.047 22.312 -7.098 1 89.69 94 TYR B CA 1
ATOM 2176 C C . TYR B 1 94 ? 20.047 21.188 -7.262 1 89.69 94 TYR B C 1
ATOM 2178 O O . TYR B 1 94 ? 19.672 20 -7.219 1 89.69 94 TYR B O 1
ATOM 2186 N N . PHE B 1 95 ? 21.281 21.547 -7.398 1 91.44 95 PHE B N 1
ATOM 2187 C CA . PHE B 1 95 ? 22.312 20.547 -7.625 1 91.44 95 PHE B CA 1
ATOM 2188 C C . PHE B 1 95 ? 22.422 19.594 -6.434 1 91.44 95 PHE B C 1
ATOM 2190 O O . PHE B 1 95 ? 22.547 18.391 -6.605 1 91.44 95 PHE B O 1
ATOM 2197 N N . ARG B 1 96 ? 22.438 20.094 -5.281 1 92.56 96 ARG B N 1
ATOM 2198 C CA . ARG B 1 96 ? 22.516 19.281 -4.074 1 92.56 96 ARG B CA 1
ATOM 2199 C C . ARG B 1 96 ? 21.312 18.359 -3.965 1 92.56 96 ARG B C 1
ATOM 2201 O O . ARG B 1 96 ? 21.422 17.219 -3.5 1 92.56 96 ARG B O 1
ATOM 2208 N N . ARG B 1 97 ? 20.203 18.828 -4.387 1 94.94 97 ARG B N 1
ATOM 2209 C CA . ARG B 1 97 ? 19 18.016 -4.395 1 94.94 97 ARG B CA 1
ATOM 2210 C C . ARG B 1 97 ? 19.109 16.875 -5.402 1 94.94 97 ARG B C 1
ATOM 2212 O O . ARG B 1 97 ? 18.734 15.734 -5.113 1 94.94 97 ARG B O 1
ATOM 2219 N N . LEU B 1 98 ? 19.641 17.234 -6.562 1 95.25 98 LEU B N 1
ATOM 2220 C CA . LEU B 1 98 ? 19.859 16.219 -7.586 1 95.25 98 LEU B CA 1
ATOM 2221 C C . LEU B 1 98 ? 20.812 15.141 -7.09 1 95.25 98 LEU B C 1
ATOM 2223 O O . LEU B 1 98 ? 20.578 13.953 -7.305 1 95.25 98 LEU B O 1
ATOM 2227 N N . VAL B 1 99 ? 21.828 15.562 -6.441 1 96.31 99 VAL B N 1
ATOM 2228 C CA . VAL B 1 99 ? 22.812 14.625 -5.898 1 96.31 99 VAL B CA 1
ATOM 2229 C C . VAL B 1 99 ? 22.141 13.727 -4.855 1 96.31 99 VAL B C 1
ATOM 2231 O O . VAL B 1 99 ? 22.406 12.523 -4.797 1 96.31 99 VAL B O 1
ATOM 2234 N N . HIS B 1 100 ? 21.312 14.32 -4.059 1 97.69 100 HIS B N 1
ATOM 2235 C CA . HIS B 1 100 ? 20.594 13.555 -3.043 1 97.69 100 HIS B CA 1
ATOM 2236 C C . HIS B 1 100 ? 19.734 12.469 -3.678 1 97.69 100 HIS B C 1
ATOM 2238 O O . HIS B 1 100 ? 19.734 11.32 -3.227 1 97.69 100 HIS B O 1
ATOM 2244 N N . TYR B 1 101 ? 19.047 12.789 -4.742 1 97.88 101 TYR B N 1
ATOM 2245 C CA . TYR B 1 101 ? 18.25 11.805 -5.469 1 97.88 101 TYR B CA 1
ATOM 2246 C C . TYR B 1 101 ? 19.141 10.68 -6 1 97.88 101 TYR B C 1
ATOM 2248 O O . TYR B 1 101 ? 18.844 9.5 -5.789 1 97.88 101 TYR B O 1
ATOM 2256 N N . LEU B 1 102 ? 20.203 11.031 -6.625 1 97.94 102 LEU B N 1
ATOM 2257 C CA . LEU B 1 102 ? 21.078 10.055 -7.25 1 97.94 102 LEU B CA 1
ATOM 2258 C C . LEU B 1 102 ? 21.766 9.188 -6.199 1 97.94 102 LEU B C 1
ATOM 2260 O O . LEU B 1 102 ? 21.969 7.988 -6.406 1 97.94 102 LEU B O 1
ATOM 2264 N N . LEU B 1 103 ? 22.125 9.766 -5.152 1 98.06 103 LEU B N 1
ATOM 2265 C CA . LEU B 1 103 ? 22.766 9.023 -4.07 1 98.06 103 LEU B CA 1
ATOM 2266 C C . LEU B 1 103 ? 21.828 7.965 -3.508 1 98.06 103 LEU B C 1
ATOM 2268 O O . LEU B 1 103 ? 22.203 6.805 -3.357 1 98.06 103 LEU B O 1
ATOM 2272 N N . TRP B 1 104 ? 20.656 8.344 -3.25 1 98.31 104 TRP B N 1
ATOM 2273 C CA . TRP B 1 104 ? 19.719 7.402 -2.635 1 98.31 104 TRP B CA 1
ATOM 2274 C C . TRP B 1 104 ? 19.281 6.34 -3.633 1 98.31 104 TRP B C 1
ATOM 2276 O O . TRP B 1 104 ? 19.109 5.172 -3.271 1 98.31 104 TRP B O 1
ATOM 2286 N N . VAL B 1 105 ? 19.016 6.734 -4.848 1 98.44 105 VAL B N 1
ATOM 2287 C CA . VAL B 1 105 ? 18.75 5.723 -5.863 1 98.44 105 VAL B CA 1
ATOM 2288 C C . VAL B 1 105 ? 19.938 4.773 -5.973 1 98.44 105 VAL B C 1
ATOM 2290 O O . VAL B 1 105 ? 19.766 3.561 -6.094 1 98.44 105 VAL B O 1
ATOM 2293 N N . GLY B 1 106 ? 21.141 5.352 -5.898 1 98.06 106 GLY B N 1
ATOM 2294 C CA . GLY B 1 106 ? 22.344 4.535 -5.891 1 98.06 106 GLY B CA 1
ATOM 2295 C C . GLY B 1 106 ? 22.391 3.561 -4.73 1 98.06 106 GLY B C 1
ATOM 2296 O O . GLY B 1 106 ? 22.781 2.404 -4.902 1 98.06 106 GLY B O 1
ATOM 2297 N N . ILE B 1 107 ? 22.062 4.012 -3.604 1 98.25 107 ILE B N 1
ATOM 2298 C CA . ILE B 1 107 ? 22.031 3.168 -2.414 1 98.25 107 ILE B CA 1
ATOM 2299 C C . ILE B 1 107 ? 21.047 2.02 -2.615 1 98.25 107 ILE B C 1
ATOM 2301 O O . ILE B 1 107 ? 21.359 0.862 -2.338 1 98.25 107 ILE B O 1
ATOM 2305 N N . ILE B 1 108 ? 19.844 2.295 -3.143 1 98.25 108 ILE B N 1
ATOM 2306 C CA . ILE B 1 108 ? 18.828 1.278 -3.375 1 98.25 108 ILE B CA 1
ATOM 2307 C C . ILE B 1 108 ? 19.344 0.265 -4.398 1 98.25 108 ILE B C 1
ATOM 2309 O O . ILE B 1 108 ? 19.234 -0.945 -4.184 1 98.25 108 ILE B O 1
ATOM 2313 N N . LEU B 1 109 ? 19.891 0.79 -5.465 1 97.88 109 LEU B N 1
ATOM 2314 C CA . LEU B 1 109 ? 20.359 -0.089 -6.531 1 97.88 109 LEU B CA 1
ATOM 2315 C C . LEU B 1 109 ? 21.531 -0.939 -6.059 1 97.88 109 LEU B C 1
ATOM 2317 O O . LEU B 1 109 ? 21.656 -2.105 -6.441 1 97.88 109 LEU B O 1
ATOM 2321 N N . SER B 1 110 ? 22.406 -0.351 -5.309 1 97.75 110 SER B N 1
ATOM 2322 C CA . SER B 1 110 ? 23.516 -1.118 -4.742 1 97.75 110 SER B CA 1
ATOM 2323 C C . SER B 1 110 ? 23 -2.234 -3.836 1 97.75 110 SER B C 1
ATOM 2325 O O . SER B 1 110 ? 23.516 -3.355 -3.877 1 97.75 110 SER B O 1
ATOM 2327 N N . PHE B 1 111 ? 22.078 -1.928 -3.025 1 97.62 111 PHE B N 1
ATOM 2328 C CA . PHE B 1 111 ? 21.438 -2.934 -2.178 1 97.62 111 PHE B CA 1
ATOM 2329 C C . PHE B 1 111 ? 20.844 -4.055 -3.02 1 97.62 111 PHE B C 1
ATOM 2331 O O . PHE B 1 111 ? 21.047 -5.234 -2.723 1 97.62 111 PHE B O 1
ATOM 2338 N N . MET B 1 112 ? 20.125 -3.674 -4.082 1 96.62 112 MET B N 1
ATOM 2339 C CA . MET B 1 112 ? 19.516 -4.652 -4.984 1 96.62 112 MET B CA 1
ATOM 2340 C C . MET B 1 112 ? 20.594 -5.539 -5.609 1 96.62 112 MET B C 1
ATOM 2342 O O . MET B 1 112 ? 20.438 -6.758 -5.688 1 96.62 112 MET B O 1
ATOM 2346 N N . ALA B 1 113 ? 21.641 -4.93 -6.027 1 96.25 113 ALA B N 1
ATOM 2347 C CA . ALA B 1 113 ? 22.734 -5.676 -6.641 1 96.25 113 ALA B CA 1
ATOM 2348 C C . ALA B 1 113 ? 23.359 -6.652 -5.645 1 96.25 113 ALA B C 1
ATOM 2350 O O . ALA B 1 113 ? 23.656 -7.797 -5.992 1 96.25 113 ALA B O 1
ATOM 2351 N N . LEU B 1 114 ? 23.547 -6.207 -4.449 1 96.56 114 LEU B N 1
ATOM 2352 C CA . LEU B 1 114 ? 24.125 -7.055 -3.406 1 96.56 114 LEU B CA 1
ATOM 2353 C C . LEU B 1 114 ? 23.203 -8.234 -3.102 1 96.56 114 LEU B C 1
ATOM 2355 O O . LEU B 1 114 ? 23.656 -9.383 -3.045 1 96.56 114 LEU B O 1
ATOM 2359 N N . ILE B 1 115 ? 21.938 -7.953 -2.953 1 96.25 115 ILE B N 1
ATOM 2360 C CA . ILE B 1 115 ? 20.953 -8.992 -2.68 1 96.25 115 ILE B CA 1
ATOM 2361 C C . ILE B 1 115 ? 20.891 -9.969 -3.855 1 96.25 115 ILE B C 1
ATOM 2363 O O . ILE B 1 115 ? 20.828 -11.18 -3.664 1 96.25 115 ILE B O 1
ATOM 2367 N N . GLY B 1 116 ? 20.906 -9.469 -5.066 1 94.44 116 GLY B N 1
ATOM 2368 C CA . GLY B 1 116 ? 20.844 -10.289 -6.266 1 94.44 116 GLY B CA 1
ATOM 2369 C C . GLY B 1 116 ? 22.062 -11.164 -6.449 1 94.44 116 GLY B C 1
ATOM 2370 O O . GLY B 1 116 ? 21.984 -12.266 -7 1 94.44 116 GLY B O 1
ATOM 2371 N N . THR B 1 117 ? 23.219 -10.703 -6.012 1 94.94 117 THR B N 1
ATOM 2372 C CA . THR B 1 117 ? 24.484 -11.414 -6.195 1 94.94 117 THR B CA 1
ATOM 2373 C C . THR B 1 117 ? 24.656 -12.492 -5.129 1 94.94 117 THR B C 1
ATOM 2375 O O . THR B 1 117 ? 25.125 -13.594 -5.426 1 94.94 117 THR B O 1
ATOM 2378 N N . PHE B 1 118 ? 24.172 -12.227 -3.926 1 96 118 PHE B N 1
ATOM 2379 C CA . PHE B 1 118 ? 24.547 -13.094 -2.814 1 96 118 PHE B CA 1
ATOM 2380 C C . PHE B 1 118 ? 23.359 -13.953 -2.375 1 96 118 PHE B C 1
ATOM 2382 O O . PHE B 1 118 ? 23.516 -14.836 -1.532 1 96 118 PHE B O 1
ATOM 2389 N N . THR B 1 119 ? 22.188 -13.609 -2.916 1 96.44 119 THR B N 1
ATOM 2390 C CA . THR B 1 119 ? 21 -14.367 -2.52 1 96.44 119 THR B CA 1
ATOM 2391 C C . THR B 1 119 ? 20.125 -14.664 -3.727 1 96.44 119 THR B C 1
ATOM 2393 O O . THR B 1 119 ? 20.453 -14.281 -4.852 1 96.44 119 THR B O 1
ATOM 2396 N N . ASN B 1 120 ? 19.094 -15.414 -3.496 1 96.5 120 ASN B N 1
ATOM 2397 C CA . ASN B 1 120 ? 18.094 -15.695 -4.516 1 96.5 120 ASN B CA 1
ATOM 2398 C C . ASN B 1 120 ? 16.781 -14.953 -4.238 1 96.5 120 ASN B C 1
ATOM 2400 O O . ASN B 1 120 ? 15.734 -15.336 -4.746 1 96.5 120 ASN B O 1
ATOM 2404 N N . ILE B 1 121 ? 16.875 -13.938 -3.389 1 97.06 121 ILE B N 1
ATOM 2405 C CA . ILE B 1 121 ? 15.703 -13.148 -2.996 1 97.06 121 ILE B CA 1
ATOM 2406 C C . ILE B 1 121 ? 15.219 -12.32 -4.184 1 97.06 121 ILE B C 1
ATOM 2408 O O . ILE B 1 121 ? 14.016 -12.086 -4.332 1 97.06 121 ILE B O 1
ATOM 2412 N N . MET B 1 122 ? 16.156 -11.898 -4.965 1 95 122 MET B N 1
ATOM 2413 C CA . MET B 1 122 ? 15.867 -11.172 -6.199 1 95 122 MET B CA 1
ATOM 2414 C C . MET B 1 122 ? 16.781 -11.633 -7.332 1 95 122 MET B C 1
ATOM 2416 O O . MET B 1 122 ? 17.984 -11.781 -7.137 1 95 122 MET B O 1
ATOM 2420 N N . ASP B 1 123 ? 16.172 -11.828 -8.445 1 92.75 123 ASP B N 1
ATOM 2421 C CA . ASP B 1 123 ? 16.969 -12.07 -9.648 1 92.75 123 ASP B CA 1
ATOM 2422 C C . ASP B 1 123 ? 17.281 -10.766 -10.375 1 92.75 123 ASP B C 1
ATOM 2424 O O . ASP B 1 123 ? 16.422 -10.211 -11.062 1 92.75 123 ASP B O 1
ATOM 2428 N N . ILE B 1 124 ? 18.469 -10.344 -10.219 1 89.44 124 ILE B N 1
ATOM 2429 C CA . ILE B 1 124 ? 18.828 -9.016 -10.711 1 89.44 124 ILE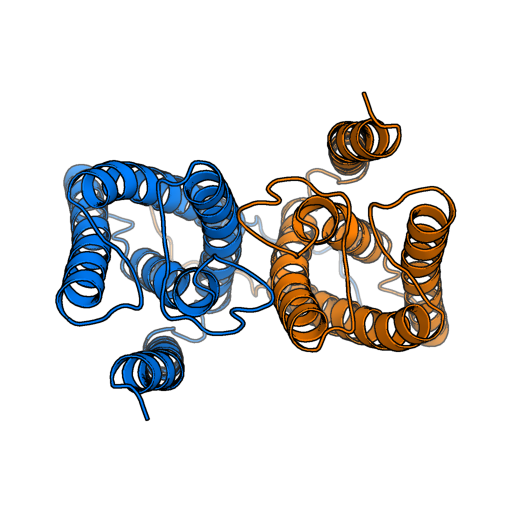 B CA 1
ATOM 2430 C C . ILE B 1 124 ? 19.812 -9.148 -11.875 1 89.44 124 ILE B C 1
ATOM 2432 O O . ILE B 1 124 ? 20.891 -9.727 -11.727 1 89.44 124 ILE B O 1
ATOM 2436 N N . LYS B 1 125 ? 19.359 -8.68 -12.977 1 89.62 125 LYS B N 1
ATOM 2437 C CA . LYS B 1 125 ? 20.219 -8.5 -14.148 1 89.62 125 LYS B CA 1
ATOM 2438 C C . LYS B 1 125 ? 20.484 -7.023 -14.422 1 89.62 125 LYS B C 1
ATOM 2440 O O . LYS B 1 125 ? 19.906 -6.156 -13.758 1 89.62 125 LYS B O 1
ATOM 2445 N N . TRP B 1 126 ? 21.375 -6.777 -15.32 1 89.25 126 TRP B N 1
ATOM 2446 C CA . TRP B 1 126 ? 21.75 -5.406 -15.648 1 89.25 126 TRP B CA 1
ATOM 2447 C C . TRP B 1 126 ? 20.531 -4.605 -16.125 1 89.25 126 TRP B C 1
ATOM 2449 O O . TRP B 1 126 ? 20.375 -3.441 -15.758 1 89.25 126 TRP B O 1
ATOM 2459 N N . ASP B 1 127 ? 19.781 -5.176 -16.906 1 90.19 127 ASP B N 1
ATOM 2460 C CA . ASP B 1 127 ? 18.594 -4.5 -17.438 1 90.19 127 ASP B CA 1
ATOM 2461 C C . ASP B 1 127 ? 17.625 -4.145 -16.312 1 90.19 127 ASP B C 1
ATOM 2463 O O . ASP B 1 127 ? 16.953 -3.115 -16.359 1 90.19 127 ASP B O 1
ATOM 2467 N N . ASN B 1 128 ? 17.562 -4.965 -15.289 1 91.56 128 ASN B N 1
ATOM 2468 C CA . ASN B 1 128 ? 16.75 -4.691 -14.109 1 91.56 128 ASN B CA 1
ATOM 2469 C C . ASN B 1 128 ? 17.219 -3.438 -13.383 1 91.56 128 ASN B C 1
ATOM 2471 O O . ASN B 1 128 ? 16.391 -2.607 -12.977 1 91.56 128 ASN B O 1
ATOM 2475 N N . LEU B 1 129 ? 18.516 -3.35 -13.281 1 93.31 129 LEU B N 1
ATOM 2476 C CA . LEU B 1 129 ? 19.094 -2.23 -12.539 1 93.31 129 LEU B CA 1
ATOM 2477 C C . LEU B 1 129 ? 18.844 -0.913 -13.266 1 93.31 129 LEU B C 1
ATOM 2479 O O . LEU B 1 129 ? 18.5 0.091 -12.641 1 93.31 129 LEU B O 1
ATOM 2483 N N . VAL B 1 130 ? 18.969 -0.952 -14.578 1 94.81 130 VAL B N 1
ATOM 2484 C CA . VAL B 1 130 ? 18.75 0.255 -15.375 1 94.81 130 VAL B CA 1
ATOM 2485 C C . VAL B 1 130 ? 17.297 0.688 -15.281 1 94.81 130 VAL B C 1
ATOM 2487 O O . VAL B 1 130 ? 17 1.858 -15.031 1 94.81 130 VAL B O 1
ATOM 2490 N N . ARG B 1 131 ? 16.438 -0.238 -15.453 1 94 131 ARG B N 1
ATOM 2491 C CA . ARG B 1 131 ? 15.016 0.074 -15.359 1 94 131 ARG B CA 1
ATOM 2492 C C . ARG B 1 131 ? 14.656 0.553 -13.953 1 94 131 ARG B C 1
ATOM 2494 O O . ARG B 1 131 ? 13.906 1.517 -13.797 1 94 131 ARG B O 1
ATOM 2501 N N . SER B 1 132 ? 15.227 -0.155 -12.984 1 94.88 132 SER B N 1
ATOM 2502 C CA . SER B 1 132 ? 14.945 0.2 -11.594 1 94.88 132 SER B CA 1
ATOM 2503 C C . SER B 1 132 ? 15.469 1.593 -11.258 1 94.88 132 SER B C 1
ATOM 2505 O O . SER B 1 132 ? 14.875 2.311 -10.453 1 94.88 132 SER B O 1
ATOM 2507 N N . PHE B 1 133 ? 16.562 1.975 -11.938 1 97 133 PHE B N 1
ATOM 2508 C CA . PHE B 1 133 ? 17.094 3.322 -11.766 1 97 133 PHE B CA 1
ATOM 2509 C C . PHE B 1 133 ? 16.031 4.367 -12.086 1 97 133 PHE B C 1
ATOM 2511 O O . PHE B 1 133 ? 15.742 5.238 -11.266 1 97 133 PHE B O 1
ATOM 2518 N N . PHE B 1 134 ? 15.375 4.211 -13.172 1 95.94 134 PHE B N 1
ATOM 2519 C CA . PHE B 1 134 ? 14.375 5.18 -13.609 1 95.94 134 PHE B CA 1
ATOM 2520 C C . PHE B 1 134 ? 13.109 5.066 -12.758 1 95.94 134 PHE B C 1
ATOM 2522 O O . PHE B 1 134 ? 12.508 6.078 -12.391 1 95.94 134 PHE B O 1
ATOM 2529 N N . ASN B 1 135 ? 12.75 3.848 -12.43 1 95.31 135 ASN B N 1
ATOM 2530 C CA . ASN B 1 135 ? 11.57 3.641 -11.602 1 95.31 135 ASN B CA 1
ATOM 2531 C C . ASN B 1 135 ? 11.703 4.32 -10.242 1 95.31 135 ASN B C 1
ATOM 2533 O O . ASN B 1 135 ? 10.812 5.059 -9.82 1 95.31 135 ASN B O 1
ATOM 2537 N N . PHE B 1 136 ? 12.867 4.113 -9.617 1 97.81 136 PHE B N 1
ATOM 2538 C CA . PHE B 1 136 ? 13.039 4.641 -8.273 1 97.81 136 PHE B CA 1
ATOM 2539 C C . PHE B 1 136 ? 13.211 6.152 -8.305 1 97.81 136 PHE B C 1
ATOM 2541 O O . PHE B 1 136 ? 12.781 6.852 -7.383 1 97.81 136 PHE B O 1
ATOM 2548 N N . LEU B 1 137 ? 13.859 6.645 -9.367 1 97.94 137 LEU B N 1
ATOM 2549 C CA . LEU B 1 137 ? 13.977 8.094 -9.516 1 97.94 137 LEU B CA 1
ATOM 2550 C C . LEU B 1 137 ? 12.602 8.742 -9.586 1 97.94 137 LEU B C 1
ATOM 2552 O O . LEU B 1 137 ? 12.328 9.719 -8.883 1 97.94 137 LEU B O 1
ATOM 2556 N N . ILE B 1 138 ? 11.766 8.156 -10.359 1 97.19 138 ILE B N 1
ATOM 2557 C CA . ILE B 1 138 ? 10.414 8.68 -10.547 1 97.19 138 ILE B CA 1
ATOM 2558 C C . ILE B 1 138 ? 9.609 8.508 -9.258 1 97.19 138 ILE B C 1
ATOM 2560 O O . ILE B 1 138 ? 8.922 9.43 -8.82 1 97.19 138 ILE B O 1
ATOM 2564 N N . GLU B 1 139 ? 9.703 7.379 -8.641 1 97.81 139 GLU B N 1
ATOM 2565 C CA . GLU B 1 139 ? 8.938 7.086 -7.43 1 97.81 139 GLU B CA 1
ATOM 2566 C C . GLU B 1 139 ? 9.336 8.023 -6.289 1 97.81 139 GLU B C 1
ATOM 2568 O O . GLU B 1 139 ? 8.469 8.531 -5.57 1 97.81 139 GLU B O 1
ATOM 2573 N N . LEU B 1 140 ? 10.68 8.227 -6.156 1 98.44 140 LEU B N 1
ATOM 2574 C CA . LEU B 1 140 ? 11.133 9.117 -5.094 1 98.44 140 LEU B CA 1
ATOM 2575 C C . LEU B 1 140 ? 10.695 10.555 -5.363 1 98.44 140 LEU B C 1
ATOM 2577 O O . LEU B 1 140 ? 10.336 11.281 -4.434 1 98.44 140 LEU B O 1
ATOM 2581 N N . TRP B 1 141 ? 10.719 10.891 -6.617 1 97.75 141 TRP B N 1
ATOM 2582 C CA . TRP B 1 141 ? 10.297 12.234 -6.988 1 97.75 141 TRP B CA 1
ATOM 2583 C C . TRP B 1 141 ? 8.82 12.445 -6.688 1 97.75 141 TRP B C 1
ATOM 2585 O O . TRP B 1 141 ? 8.445 13.453 -6.074 1 97.75 141 TRP B O 1
ATOM 2595 N N . ILE B 1 142 ? 7.973 11.562 -7.055 1 97.94 142 ILE B N 1
ATOM 2596 C CA . ILE B 1 142 ? 6.535 11.648 -6.82 1 97.94 142 ILE B CA 1
ATOM 2597 C C . ILE B 1 142 ? 6.25 11.602 -5.32 1 97.94 142 ILE B C 1
ATOM 2599 O O . ILE B 1 142 ? 5.41 12.352 -4.816 1 97.94 142 ILE B O 1
ATOM 2603 N N . CYS B 1 143 ? 6.906 10.727 -4.676 1 97.88 143 CYS B N 1
ATOM 2604 C CA . CYS B 1 143 ? 6.723 10.57 -3.238 1 97.88 143 CYS B CA 1
ATOM 2605 C C . CYS B 1 143 ? 7.051 11.867 -2.504 1 97.88 143 CYS B C 1
ATOM 2607 O O . CYS B 1 143 ? 6.309 12.281 -1.614 1 97.88 143 CYS B O 1
ATOM 2609 N N . ARG B 1 144 ? 8.156 12.516 -2.855 1 96.62 144 ARG B N 1
ATOM 2610 C CA . ARG B 1 144 ? 8.539 13.773 -2.223 1 96.62 144 ARG B CA 1
ATOM 2611 C C . ARG B 1 144 ? 7.473 14.836 -2.439 1 96.62 144 ARG B C 1
ATOM 2613 O O . ARG B 1 144 ? 7.109 15.562 -1.507 1 96.62 144 ARG B O 1
ATOM 2620 N N . ARG B 1 145 ? 6.965 14.914 -3.637 1 95.69 145 ARG B N 1
ATOM 2621 C CA . ARG B 1 145 ? 5.93 15.898 -3.936 1 95.69 145 ARG B CA 1
ATOM 2622 C C . ARG B 1 145 ? 4.676 15.633 -3.109 1 95.69 145 ARG B C 1
ATOM 2624 O O . ARG B 1 145 ? 4.043 16.578 -2.617 1 95.69 145 ARG B O 1
ATOM 2631 N N . TYR B 1 146 ? 4.383 14.453 -2.928 1 96.75 146 TYR B N 1
ATOM 2632 C CA . TYR B 1 146 ? 3.219 14.07 -2.137 1 96.75 146 TYR B CA 1
ATOM 2633 C C . TYR B 1 146 ? 3.404 14.453 -0.673 1 96.75 146 TYR B C 1
ATOM 2635 O O . TYR B 1 146 ? 2.512 15.047 -0.061 1 96.75 146 TYR B O 1
ATOM 2643 N N . VAL B 1 147 ? 4.523 14.133 -0.168 1 95.38 147 VAL B N 1
ATOM 2644 C CA . VAL B 1 147 ? 4.777 14.383 1.247 1 95.38 147 VAL B CA 1
ATOM 2645 C C . VAL B 1 147 ? 4.773 15.883 1.516 1 95.38 147 VAL B C 1
ATOM 2647 O O . VAL B 1 147 ? 4.191 16.344 2.502 1 95.38 147 VAL B O 1
ATOM 2650 N N . LEU B 1 148 ? 5.398 16.672 0.643 1 93.56 148 LEU B N 1
ATOM 2651 C CA . LEU B 1 148 ? 5.391 18.125 0.79 1 93.56 148 LEU B CA 1
ATOM 2652 C C . LEU B 1 148 ? 3.965 18.672 0.781 1 93.56 148 LEU B C 1
ATOM 2654 O O . LEU B 1 148 ? 3.627 19.562 1.568 1 93.56 148 LEU B O 1
ATOM 2658 N N . TRP B 1 149 ? 3.256 18.094 -0.051 1 92.75 149 TRP B N 1
ATOM 2659 C CA . TRP B 1 149 ? 1.87 18.531 -0.17 1 92.75 149 TRP B CA 1
ATOM 2660 C C . TRP B 1 149 ? 1.079 18.188 1.086 1 92.75 149 TRP B C 1
ATOM 2662 O O . TRP B 1 149 ? 0.344 19.031 1.615 1 92.75 149 TRP B O 1
ATOM 2672 N N . VAL B 1 150 ? 1.22 17.062 1.566 1 90.38 150 VAL B N 1
ATOM 2673 C CA . VAL B 1 150 ? 0.439 16.609 2.711 1 90.38 150 VAL B CA 1
ATOM 2674 C C . VAL B 1 150 ? 0.87 17.359 3.967 1 90.38 150 VAL B C 1
ATOM 2676 O O . VAL B 1 150 ? 0.046 17.656 4.836 1 90.38 150 VAL B O 1
ATOM 2679 N N . MET B 1 151 ? 2.084 17.641 4.051 1 87.62 151 MET B N 1
ATOM 2680 C CA . MET B 1 151 ? 2.605 18.297 5.246 1 87.62 151 MET B CA 1
ATOM 2681 C C . MET B 1 151 ? 2.309 19.797 5.219 1 87.62 151 MET B C 1
ATOM 2683 O O . MET B 1 151 ? 2.393 20.469 6.246 1 87.62 151 MET B O 1
ATOM 2687 N N . ASN B 1 152 ? 2.117 20.391 4.129 1 81.56 152 ASN B N 1
ATOM 2688 C CA . ASN B 1 152 ? 1.79 21.797 4.035 1 81.56 152 ASN B CA 1
ATOM 2689 C C . ASN B 1 152 ? 0.311 22.047 4.316 1 81.56 152 ASN B C 1
ATOM 2691 O O . ASN B 1 152 ? -0.297 22.938 3.711 1 81.56 152 ASN B O 1
ATOM 2695 N N . GLN B 1 153 ? -0.304 21.359 5.125 1 64.44 153 GLN B N 1
ATOM 2696 C CA . GLN B 1 153 ? -1.718 21.531 5.441 1 64.44 153 GLN B CA 1
ATOM 2697 C C . GLN B 1 153 ? -1.991 22.906 6.023 1 64.44 153 GLN B C 1
ATOM 2699 O O . GLN B 1 153 ? -1.276 23.359 6.918 1 64.44 153 GLN B O 1
ATOM 2704 N N . PRO B 1 154 ? -2.588 23.859 5.223 1 57.34 154 PRO B N 1
ATOM 2705 C CA . PRO B 1 154 ? -3.016 25.125 5.824 1 57.34 154 PRO B CA 1
ATOM 2706 C C . PRO B 1 154 ? -3.73 24.922 7.16 1 57.34 154 PRO B C 1
ATOM 2708 O O . PRO B 1 154 ? -4.289 23.859 7.414 1 57.34 154 PRO B O 1
ATOM 2711 N N . PRO B 1 155 ? -3.297 25.781 8.211 1 49.19 155 PRO B N 1
ATOM 2712 C CA . PRO B 1 155 ? -3.973 25.688 9.508 1 49.19 155 PRO B CA 1
ATOM 2713 C C . PRO B 1 155 ? -5.469 25.422 9.375 1 49.19 155 PRO B C 1
ATOM 2715 O O . PRO B 1 155 ? -6.098 25.859 8.414 1 49.19 155 PRO B O 1
ATOM 2718 N N . LYS B 1 156 ? -5.875 24.125 9.719 1 52.91 156 LYS B N 1
ATOM 2719 C CA . LYS B 1 156 ? -7.309 23.859 9.805 1 52.91 156 LYS B CA 1
ATOM 2720 C C . LYS B 1 156 ? -8.078 25.125 10.164 1 52.91 156 LYS B C 1
ATOM 2722 O O . LYS B 1 156 ? -7.73 25.828 11.125 1 52.91 156 LYS B O 1
ATOM 2727 N N . GLY B 1 157 ? -8.336 25.984 9.336 1 41.41 157 GLY B N 1
ATOM 2728 C CA . GLY B 1 157 ? -9.406 26.766 9.938 1 41.41 157 GLY B CA 1
ATOM 2729 C C . GLY B 1 157 ? -10.273 25.953 10.891 1 41.41 157 GLY B C 1
ATOM 2730 O O . GLY B 1 157 ? -10.32 24.734 10.797 1 41.41 157 GLY B O 1
ATOM 2731 N N . TYR B 1 158 ? -10.383 26.422 12.188 1 37.16 158 TYR B N 1
ATOM 2732 C CA . TYR B 1 158 ? -11.148 26.031 13.367 1 37.16 158 TYR B CA 1
ATOM 2733 C C . TYR B 1 158 ? -12.461 25.359 12.969 1 37.16 158 TYR B C 1
ATOM 2735 O O . TYR B 1 158 ? -13.484 26.031 12.836 1 37.16 158 TYR B O 1
ATOM 2743 N N . ASP B 1 159 ? -12.789 24.797 11.898 1 38.41 159 ASP B N 1
ATOM 2744 C CA . ASP B 1 159 ? -14.086 24.25 12.289 1 38.41 159 ASP B CA 1
ATOM 2745 C C . ASP B 1 159 ? -13.93 23.266 13.445 1 38.41 159 ASP B C 1
ATOM 2747 O O . ASP B 1 159 ? -13.141 22.312 13.359 1 38.41 159 ASP B O 1
ATOM 2751 N N . THR B 1 160 ? -13.969 23.609 14.742 1 35.12 160 THR B N 1
ATOM 2752 C CA . THR B 1 160 ? -14.133 23 16.062 1 35.12 160 THR B CA 1
ATOM 2753 C C . THR B 1 160 ? -14.789 21.641 15.945 1 35.12 160 THR B C 1
ATOM 2755 O O . THR B 1 160 ? -16 21.547 15.711 1 35.12 160 THR B O 1
ATOM 2758 N N . TYR B 1 161 ? -14.352 20.688 15.352 1 33.84 161 TYR B N 1
ATOM 2759 C CA . TYR B 1 161 ? -14.945 19.406 15.75 1 33.84 161 TYR B CA 1
ATOM 2760 C C . TYR B 1 161 ? -14.852 19.203 17.25 1 33.84 161 TYR B C 1
ATOM 2762 O O . TYR B 1 161 ? -13.758 19.109 17.812 1 33.84 161 TYR B O 1
ATOM 2770 N N . GLU B 1 162 ? -15.492 20.078 18.047 1 31.03 162 GLU B N 1
ATOM 2771 C CA . GLU B 1 162 ? -15.828 19.734 19.422 1 31.03 162 GLU B CA 1
ATOM 2772 C C . GLU B 1 162 ? -16.125 18.25 19.578 1 31.03 162 GLU B C 1
ATOM 2774 O O . GLU B 1 162 ? -17.109 17.75 19.031 1 31.03 162 GLU B O 1
ATOM 2779 N N . TYR B 1 163 ? -15.156 17.344 19.484 1 26.47 163 TYR B N 1
ATOM 2780 C CA . TYR B 1 163 ? -15.375 16.047 20.094 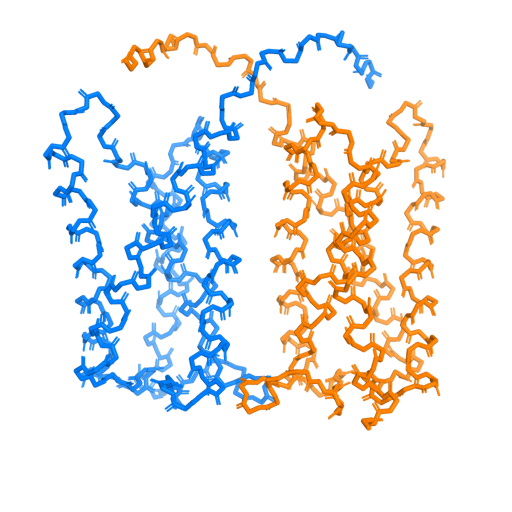1 26.47 163 TYR B CA 1
ATOM 2781 C C . TYR B 1 163 ? -15.719 16.188 21.562 1 26.47 163 TYR B C 1
ATOM 2783 O O . TYR B 1 163 ? -15.195 17.062 22.25 1 26.47 163 TYR B O 1
#

Solvent-accessible surface area (backbone atoms only — not comparable to full-atom values): 17592 Å² total; per-residue (Å²): 128,63,69,50,56,53,52,53,53,46,51,69,52,52,52,58,51,49,50,63,71,67,53,49,79,94,45,43,65,58,38,49,48,26,27,39,49,33,26,57,51,40,49,54,50,47,44,53,34,25,43,71,68,66,44,51,28,81,45,52,65,54,62,78,17,26,48,52,42,48,62,48,37,68,44,53,54,14,48,51,45,26,52,51,59,73,65,51,64,75,81,51,57,70,65,60,45,51,49,50,51,52,49,50,48,46,52,53,49,48,50,48,50,51,43,24,71,77,35,50,46,31,61,65,49,72,68,43,50,56,52,45,51,55,50,46,50,50,47,52,53,52,34,50,55,49,38,54,55,61,69,60,60,69,75,69,72,76,74,72,73,70,114,130,63,68,49,56,52,53,53,53,46,50,70,52,50,51,57,51,49,50,62,72,67,52,49,79,93,47,44,65,59,37,50,48,26,26,40,50,34,26,57,51,40,48,55,53,48,42,53,34,25,44,72,67,66,42,50,29,82,44,53,66,53,62,77,18,26,47,53,42,50,62,48,38,69,44,52,54,14,48,51,44,26,54,51,60,74,66,50,63,76,81,51,58,70,65,59,45,53,48,51,55,52,49,51,46,46,52,52,49,50,52,48,50,49,42,24,72,78,35,50,45,31,60,63,51,70,69,42,51,56,52,46,51,54,51,46,51,52,49,51,51,52,36,50,54,47,39,57,55,61,70,59,60,69,74,71,69,76,73,73,75,71,115